Protein AF-A0A2V2FIQ0-F1 (afdb_monomer)

Radius of gyration: 34.06 Å; Cα contacts (8 Å, |Δi|>4): 66; chains: 1; bounding box: 89×77×75 Å

Foldseek 3Di:
DDPQVLLVCLLVVNPVSLVCCCVVCVVVQLVVLCVVPVDNVRSVVVSVVVSVVLSVQSNPDPDPGSVVSVVVVVVVVVVVVVVCVVVVVVVVVVVVVVVDDDDDDDDDDDDDDDDDDDDDDDDDDDDDDDDDDDDDDDDDDDDDDDDDPPDPPDPPVVVVVVVVVVVVVVVVVVVVVVCVVVVVDPDDPPVVVVCVVPPVVVD

pLDDT: mean 70.8, std 21.95, range [28.94, 96.19]

Structure (mmCIF, N/CA/C/O backbone):
data_AF-A0A2V2FIQ0-F1
#
_entry.id   AF-A0A2V2FIQ0-F1
#
loop_
_atom_site.group_PDB
_atom_site.id
_atom_site.type_symbol
_atom_site.label_atom_id
_atom_site.label_alt_id
_atom_site.label_comp_id
_atom_site.label_asym_id
_atom_site.label_entity_id
_atom_site.label_seq_id
_atom_site.pdbx_PDB_ins_code
_atom_site.Cartn_x
_atom_site.Cartn_y
_atom_site.Cartn_z
_atom_site.occupancy
_atom_site.B_iso_or_equiv
_atom_site.auth_seq_id
_atom_site.auth_comp_id
_atom_site.auth_asym_id
_atom_site.auth_atom_id
_atom_site.pdbx_PDB_model_num
ATOM 1 N N . MET A 1 1 ? -5.349 -7.504 -25.370 1.00 60.75 1 MET A N 1
ATOM 2 C CA . MET A 1 1 ? -3.998 -7.083 -24.958 1.00 60.75 1 MET A CA 1
ATOM 3 C C . MET A 1 1 ? -3.470 -8.166 -24.042 1.00 60.75 1 MET A C 1
ATOM 5 O O . MET A 1 1 ? -4.191 -8.550 -23.127 1.00 60.75 1 MET A O 1
ATOM 9 N N . ASP A 1 2 ? -2.300 -8.722 -24.344 1.00 82.62 2 ASP A N 1
ATOM 10 C CA . ASP A 1 2 ? -1.749 -9.850 -23.585 1.00 82.62 2 ASP A CA 1
ATOM 11 C C . ASP A 1 2 ? -1.211 -9.388 -22.223 1.00 82.62 2 ASP A C 1
ATOM 13 O O . ASP A 1 2 ? -0.713 -8.268 -22.094 1.00 82.62 2 ASP A O 1
ATOM 17 N N . SER A 1 3 ? -1.264 -10.244 -21.198 1.00 81.50 3 SER A N 1
ATOM 18 C CA . SER A 1 3 ? -0.835 -9.890 -19.832 1.00 81.50 3 SER A CA 1
ATOM 19 C C . SER A 1 3 ? 0.628 -9.436 -19.749 1.00 81.50 3 SER A C 1
ATOM 21 O O . SER A 1 3 ? 0.955 -8.558 -18.955 1.00 81.50 3 SER A O 1
ATOM 23 N N . LEU A 1 4 ? 1.505 -9.981 -20.600 1.00 81.94 4 LEU A N 1
ATOM 24 C CA . LEU A 1 4 ? 2.904 -9.546 -20.697 1.00 81.94 4 LEU A CA 1
ATOM 25 C C . LEU A 1 4 ? 3.039 -8.162 -21.339 1.00 81.94 4 LEU A C 1
ATOM 27 O O . LEU A 1 4 ? 3.827 -7.346 -20.871 1.00 81.94 4 LEU A O 1
ATOM 31 N N . GLN A 1 5 ? 2.241 -7.859 -22.365 1.00 83.81 5 GLN A N 1
ATOM 32 C CA . GLN A 1 5 ? 2.230 -6.529 -22.986 1.00 83.81 5 GLN A CA 1
ATOM 33 C C . GLN A 1 5 ? 1.737 -5.466 -22.003 1.00 83.81 5 GLN A C 1
ATOM 35 O O . GLN A 1 5 ? 2.263 -4.359 -21.979 1.00 83.81 5 GLN A O 1
ATOM 40 N N . LEU A 1 6 ? 0.772 -5.821 -21.151 1.00 84.81 6 LEU A N 1
ATOM 41 C CA . LEU A 1 6 ? 0.305 -4.966 -20.066 1.00 84.81 6 LEU A CA 1
ATOM 42 C C . LEU A 1 6 ? 1.443 -4.653 -19.081 1.00 84.81 6 LEU A C 1
ATOM 44 O O . LEU A 1 6 ? 1.683 -3.490 -18.782 1.00 84.81 6 LEU A O 1
ATOM 48 N N . LEU A 1 7 ? 2.192 -5.669 -18.634 1.00 85.06 7 LEU A N 1
ATOM 49 C CA . LEU A 1 7 ? 3.339 -5.489 -17.733 1.00 85.06 7 LEU A CA 1
ATOM 50 C C . LEU A 1 7 ? 4.457 -4.642 -18.361 1.00 85.06 7 LEU A C 1
ATOM 52 O O . LEU A 1 7 ? 5.016 -3.774 -17.692 1.00 85.06 7 LEU A O 1
ATOM 56 N N . HIS A 1 8 ? 4.750 -4.841 -19.649 1.00 85.81 8 HIS A N 1
ATOM 57 C CA . HIS A 1 8 ? 5.688 -3.988 -20.382 1.00 85.81 8 HIS A CA 1
ATOM 58 C C . HIS A 1 8 ? 5.191 -2.538 -20.493 1.00 85.81 8 HIS A C 1
ATOM 60 O O . HIS A 1 8 ? 5.981 -1.614 -20.302 1.00 85.81 8 HIS A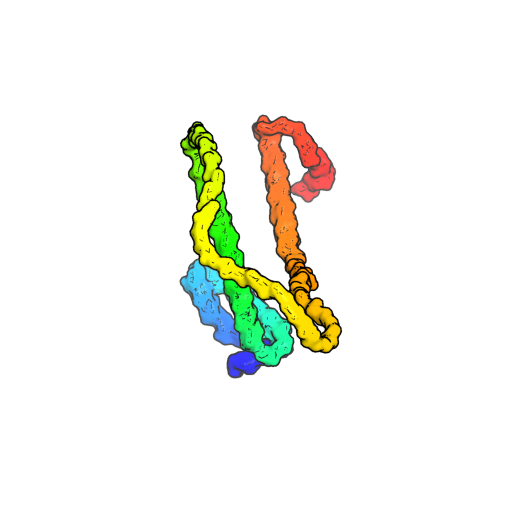 O 1
ATOM 66 N N . GLY A 1 9 ? 3.893 -2.329 -20.729 1.00 85.50 9 GLY A N 1
ATOM 67 C CA . GLY A 1 9 ? 3.276 -1.000 -20.717 1.00 85.50 9 GLY A CA 1
ATOM 68 C C . GLY A 1 9 ? 3.364 -0.321 -19.346 1.00 85.50 9 GLY A C 1
ATOM 69 O O . GLY A 1 9 ? 3.719 0.852 -19.258 1.00 85.50 9 GLY A O 1
ATOM 70 N N . LEU A 1 10 ? 3.160 -1.071 -18.257 1.00 86.62 10 LEU A N 1
ATOM 71 C CA . LEU A 1 10 ? 3.353 -0.564 -16.894 1.00 86.62 10 LEU A CA 1
ATOM 72 C C . LEU A 1 10 ? 4.804 -0.137 -16.634 1.00 86.62 10 LEU A C 1
ATOM 74 O O . LEU A 1 10 ? 5.034 0.900 -16.012 1.00 86.62 10 LEU A O 1
ATOM 78 N N . LYS A 1 11 ? 5.785 -0.900 -17.131 1.00 87.69 11 LYS A N 1
ATOM 79 C CA . LYS A 1 11 ? 7.207 -0.538 -17.025 1.00 87.69 11 LYS A CA 1
ATOM 80 C C . LYS A 1 11 ? 7.519 0.756 -17.782 1.00 87.69 11 LYS A C 1
ATOM 82 O O . LYS A 1 11 ? 8.266 1.594 -17.284 1.00 87.69 11 LYS A O 1
ATOM 87 N N . ALA A 1 12 ? 6.904 0.948 -18.948 1.00 88.00 12 ALA A N 1
ATOM 88 C CA . ALA A 1 12 ? 7.023 2.166 -19.747 1.00 88.00 12 ALA A CA 1
ATOM 89 C C . ALA A 1 12 ? 6.260 3.376 -19.167 1.00 88.00 12 ALA A C 1
ATOM 91 O O . ALA A 1 12 ? 6.316 4.454 -19.753 1.00 88.00 12 ALA A O 1
ATOM 92 N N . ARG A 1 13 ? 5.579 3.217 -18.018 1.00 86.69 13 ARG A N 1
ATOM 93 C CA . ARG A 1 13 ? 4.708 4.232 -17.397 1.00 86.69 13 ARG A CA 1
ATOM 94 C C . ARG A 1 13 ? 3.586 4.699 -18.325 1.00 86.69 13 ARG A C 1
ATOM 96 O O . ARG A 1 13 ? 3.225 5.872 -18.331 1.00 86.69 13 ARG A O 1
ATOM 103 N N . ASP A 1 14 ? 3.047 3.770 -19.106 1.00 90.00 14 ASP A N 1
ATOM 104 C CA . ASP A 1 14 ? 1.890 4.023 -19.952 1.00 90.00 14 ASP A CA 1
ATOM 105 C C . ASP A 1 14 ? 0.605 4.032 -19.108 1.00 90.00 14 ASP A C 1
ATOM 107 O O . ASP A 1 14 ? 0.186 3.011 -18.547 1.00 90.00 14 ASP A O 1
ATOM 111 N N . ASP A 1 15 ? -0.032 5.202 -19.037 1.00 88.31 15 ASP A N 1
ATOM 112 C CA . ASP A 1 15 ? -1.301 5.406 -18.340 1.00 88.31 15 ASP A CA 1
ATOM 113 C C . ASP A 1 15 ? -2.421 4.526 -18.914 1.00 88.31 15 ASP A C 1
ATOM 115 O O . ASP A 1 15 ? -3.329 4.113 -18.185 1.00 88.31 15 ASP A O 1
ATOM 119 N N . GLU A 1 16 ? -2.367 4.196 -20.208 1.00 90.00 16 GLU A N 1
ATOM 120 C CA . GLU A 1 16 ? -3.370 3.350 -20.847 1.00 90.00 16 GLU A CA 1
ATOM 121 C C . GLU A 1 16 ? -3.230 1.891 -20.418 1.00 90.00 16 GLU A C 1
ATOM 123 O O . GLU A 1 16 ? -4.221 1.248 -20.064 1.00 90.00 16 GLU A O 1
ATOM 128 N N . ALA A 1 17 ? -1.998 1.389 -20.334 1.00 89.50 17 ALA A N 1
ATOM 129 C CA . ALA A 1 17 ? -1.721 0.058 -19.805 1.00 89.50 17 ALA A CA 1
ATOM 130 C C . ALA A 1 17 ? -2.173 -0.069 -18.340 1.00 89.50 17 ALA A C 1
ATOM 132 O O . ALA A 1 17 ? -2.777 -1.077 -17.957 1.00 89.50 17 ALA A O 1
ATOM 133 N N . PHE A 1 18 ? -1.960 0.974 -17.530 1.00 88.94 18 PHE A N 1
ATOM 134 C CA . PHE A 1 18 ? -2.460 1.014 -16.157 1.00 88.94 18 PHE A CA 1
ATOM 135 C C . PHE A 1 18 ? -3.995 1.030 -16.100 1.00 88.94 18 PHE A C 1
ATOM 137 O O . PHE A 1 18 ? -4.591 0.235 -15.369 1.00 88.94 18 PHE A O 1
ATOM 144 N N . ARG A 1 19 ? -4.667 1.873 -16.897 1.00 91.19 19 ARG A N 1
ATOM 145 C CA . ARG A 1 19 ? -6.141 1.901 -16.964 1.00 91.19 19 ARG A CA 1
ATOM 146 C C . ARG A 1 19 ? -6.715 0.552 -17.378 1.00 91.19 19 ARG A C 1
ATOM 148 O O . ARG A 1 19 ? -7.628 0.051 -16.720 1.00 91.19 19 ARG A O 1
ATOM 155 N N . MET A 1 20 ? -6.141 -0.071 -18.401 1.00 90.69 20 MET A N 1
ATOM 156 C CA . MET A 1 20 ? -6.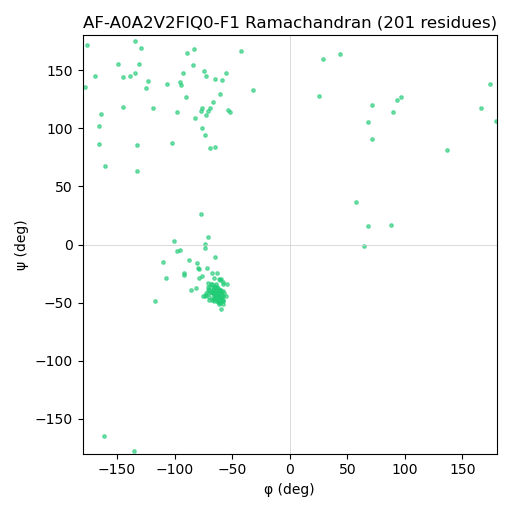546 -1.396 -18.862 1.00 90.69 20 MET A CA 1
ATOM 157 C C . MET A 1 20 ? -6.341 -2.466 -17.787 1.00 90.69 20 MET A C 1
ATOM 159 O O . MET A 1 20 ? -7.203 -3.331 -17.621 1.00 90.69 20 MET A O 1
ATOM 163 N N . MET A 1 21 ? -5.268 -2.385 -16.994 1.00 89.50 21 MET A N 1
ATOM 164 C CA . MET A 1 21 ? -5.058 -3.270 -15.846 1.00 89.50 21 MET A CA 1
ATOM 165 C C . MET A 1 21 ? -6.171 -3.124 -14.807 1.00 89.50 21 MET A C 1
ATOM 167 O O . MET A 1 21 ? -6.749 -4.122 -14.372 1.00 89.50 21 MET A O 1
ATOM 171 N N . VAL A 1 22 ? -6.492 -1.888 -14.419 1.00 91.00 22 VAL A N 1
ATOM 172 C CA . VAL A 1 22 ? -7.523 -1.609 -13.411 1.00 91.00 22 VAL A CA 1
ATOM 173 C C . VAL A 1 22 ? -8.903 -2.048 -13.897 1.00 91.00 22 VAL A C 1
ATOM 175 O O . VAL A 1 22 ? -9.658 -2.639 -13.128 1.00 91.00 22 VAL A O 1
ATOM 178 N N . LEU A 1 23 ? -9.231 -1.826 -15.170 1.00 91.56 23 LEU A N 1
ATOM 179 C CA . LEU A 1 23 ? -10.506 -2.261 -15.745 1.00 91.56 23 LEU A CA 1
ATOM 180 C C . LEU A 1 23 ? -10.613 -3.789 -15.833 1.00 91.56 23 LEU A C 1
ATOM 182 O O . LEU A 1 23 ? -11.668 -4.345 -15.530 1.00 91.56 23 LEU A O 1
ATOM 186 N N . THR A 1 24 ? -9.522 -4.466 -16.197 1.00 91.06 24 THR A N 1
ATOM 187 C CA . THR A 1 24 ? -9.503 -5.925 -16.385 1.00 91.06 24 THR A CA 1
ATOM 188 C C . THR A 1 24 ? -9.512 -6.674 -15.051 1.00 91.06 24 THR A C 1
ATOM 190 O O . THR A 1 24 ? -10.262 -7.632 -14.879 1.00 91.06 24 THR A O 1
ATOM 193 N N . TYR A 1 25 ? -8.700 -6.235 -14.085 1.00 89.81 25 TYR A N 1
ATOM 194 C CA . TYR A 1 25 ? -8.465 -6.972 -12.839 1.00 89.81 25 TYR A CA 1
ATOM 195 C C . TYR A 1 25 ? -9.076 -6.314 -11.597 1.00 89.81 25 TYR A C 1
ATOM 197 O O . TYR A 1 25 ? -9.219 -6.972 -10.568 1.00 89.81 25 TYR A O 1
ATOM 205 N N . GLY A 1 26 ? -9.485 -5.046 -11.663 1.00 91.12 26 GLY A N 1
ATOM 206 C CA . GLY A 1 26 ? -9.963 -4.301 -10.495 1.00 91.12 26 GLY A CA 1
ATOM 207 C C . GLY A 1 26 ? -11.210 -4.908 -9.856 1.00 91.12 26 GLY A C 1
ATOM 208 O O . GLY A 1 26 ? -11.209 -5.177 -8.656 1.00 91.12 26 GLY A O 1
ATOM 209 N N . ARG A 1 27 ? -12.257 -5.184 -10.648 1.00 93.94 27 ARG A N 1
ATOM 210 C CA . ARG A 1 27 ? -13.506 -5.796 -10.153 1.00 93.94 27 ARG A CA 1
ATOM 211 C C . ARG A 1 27 ? -13.295 -7.180 -9.515 1.00 93.94 27 ARG A C 1
ATOM 213 O O . ARG A 1 27 ? -13.680 -7.331 -8.356 1.00 93.94 27 ARG A O 1
ATOM 220 N N . PRO A 1 28 ? -12.686 -8.176 -10.188 1.00 94.56 28 PRO A N 1
ATOM 221 C CA . PRO A 1 28 ? -12.546 -9.509 -9.600 1.00 94.56 28 PRO A CA 1
ATOM 222 C C . PRO A 1 28 ? -11.659 -9.511 -8.345 1.00 94.56 28 PRO A C 1
ATOM 224 O O . PRO A 1 28 ? -11.926 -10.249 -7.395 1.00 94.56 28 PRO A O 1
ATOM 227 N N . VAL A 1 29 ? -10.625 -8.663 -8.295 1.00 94.12 29 VAL A N 1
ATOM 228 C CA . VAL A 1 29 ? -9.782 -8.527 -7.098 1.00 94.12 29 VAL A CA 1
ATOM 229 C C . VAL A 1 29 ? -10.554 -7.851 -5.962 1.00 94.12 29 VAL A C 1
ATOM 231 O O . VAL A 1 29 ? -10.485 -8.322 -4.826 1.00 94.12 29 VAL A O 1
ATOM 234 N N . TYR A 1 30 ? -11.334 -6.805 -6.256 1.00 95.06 30 TYR A N 1
ATOM 235 C CA . TYR A 1 30 ? -12.194 -6.144 -5.271 1.00 95.06 30 TYR A CA 1
ATOM 236 C C . TYR A 1 30 ? -13.189 -7.114 -4.632 1.00 95.06 30 TYR A C 1
ATOM 238 O O . TYR A 1 30 ? -13.269 -7.195 -3.409 1.00 95.06 30 TYR A O 1
ATOM 246 N N . GLU A 1 31 ? -13.926 -7.870 -5.448 1.00 96.19 31 GLU A N 1
ATOM 247 C CA . GLU A 1 31 ? -14.942 -8.815 -4.975 1.00 96.19 31 GLU A CA 1
ATOM 248 C C . GLU A 1 31 ? -14.327 -9.891 -4.076 1.00 96.19 31 GLU A C 1
ATOM 250 O O . GLU A 1 31 ? -14.880 -10.217 -3.026 1.00 96.19 31 GLU A O 1
ATOM 255 N N . ARG A 1 32 ? -13.129 -10.379 -4.418 1.00 95.44 32 ARG A N 1
ATOM 256 C CA . ARG A 1 32 ? -12.397 -11.345 -3.592 1.00 95.44 32 ARG A CA 1
ATOM 257 C C . ARG A 1 32 ? -11.937 -10.757 -2.257 1.00 95.44 32 ARG A C 1
ATOM 259 O O . ARG A 1 32 ? -12.000 -11.443 -1.237 1.00 95.44 32 ARG A O 1
ATOM 266 N N . LEU A 1 33 ? -11.466 -9.510 -2.251 1.00 94.56 33 LEU A N 1
ATOM 267 C CA . LEU A 1 33 ? -11.082 -8.814 -1.021 1.00 94.56 33 LEU A CA 1
ATOM 268 C C . LEU A 1 33 ? -12.303 -8.546 -0.138 1.00 94.56 33 LEU A C 1
ATOM 270 O O . LEU A 1 33 ? -12.238 -8.788 1.064 1.00 94.56 33 LEU A O 1
ATOM 274 N N . LEU A 1 34 ? -13.421 -8.130 -0.735 1.00 95.69 34 LEU A N 1
ATOM 275 C CA . LEU A 1 34 ? -14.679 -7.882 -0.038 1.00 95.69 34 LEU A CA 1
ATOM 276 C C . LEU A 1 34 ? -15.258 -9.162 0.570 1.00 95.69 34 LEU A C 1
ATOM 278 O O . LEU A 1 34 ? -15.673 -9.148 1.725 1.00 95.69 34 LEU A O 1
ATOM 282 N N . ALA A 1 35 ? -15.238 -10.273 -0.169 1.00 95.44 35 ALA A N 1
ATOM 283 C CA . ALA A 1 35 ? -15.688 -11.570 0.333 1.00 95.44 35 ALA A CA 1
ATOM 284 C C . ALA A 1 35 ? -14.869 -12.043 1.545 1.00 95.44 35 ALA A C 1
ATOM 286 O O . ALA A 1 35 ? -15.391 -12.739 2.411 1.00 95.44 35 ALA A O 1
ATOM 287 N N . ARG A 1 36 ? -13.590 -11.656 1.621 1.00 94.31 36 ARG A N 1
ATOM 288 C CA . ARG A 1 36 ? -12.699 -12.021 2.727 1.00 94.31 36 ARG A CA 1
ATOM 289 C C . ARG A 1 36 ? -12.803 -11.079 3.924 1.00 94.31 36 ARG A C 1
ATOM 291 O O . ARG A 1 36 ? -12.694 -11.543 5.053 1.00 94.31 36 ARG A O 1
ATOM 298 N N . SER A 1 37 ? -12.944 -9.775 3.693 1.00 91.94 37 SER A N 1
ATOM 299 C CA . SER A 1 37 ? -12.942 -8.774 4.765 1.00 91.94 37 SER A CA 1
ATOM 300 C C . SER A 1 37 ? -14.331 -8.449 5.312 1.00 91.94 37 SER A C 1
ATOM 302 O O . SER A 1 37 ? -14.431 -7.955 6.430 1.00 91.94 37 SER A O 1
ATOM 304 N N . GLY A 1 38 ? -15.392 -8.629 4.515 1.00 92.56 38 GLY A N 1
ATOM 305 C CA . GLY A 1 38 ? -16.748 -8.159 4.822 1.00 92.56 38 GLY A CA 1
ATOM 306 C C . GLY A 1 38 ? -16.894 -6.630 4.889 1.00 92.56 38 GLY A C 1
ATOM 307 O O . GLY A 1 38 ? -17.994 -6.126 5.101 1.00 92.56 38 GLY A O 1
ATOM 308 N N . ASN A 1 39 ? -15.809 -5.874 4.693 1.00 94.31 39 ASN A N 1
ATOM 309 C CA . ASN A 1 39 ? -15.759 -4.425 4.851 1.00 94.31 39 ASN A CA 1
ATOM 310 C C . ASN A 1 39 ? -15.389 -3.758 3.519 1.00 94.31 39 ASN A C 1
ATOM 312 O O . ASN A 1 39 ? -14.291 -3.954 2.988 1.00 94.31 39 ASN A O 1
ATOM 316 N N . LYS A 1 40 ? -16.317 -2.943 3.002 1.00 94.88 40 LYS A N 1
ATOM 317 C CA . LYS A 1 40 ? -16.199 -2.249 1.712 1.00 94.88 40 LYS A CA 1
ATOM 318 C C . LYS A 1 40 ? -15.043 -1.254 1.671 1.00 94.88 40 LYS A C 1
ATOM 320 O O . LYS A 1 40 ? -14.345 -1.210 0.658 1.00 94.88 40 LYS A O 1
ATOM 325 N N . GLU A 1 41 ? -14.829 -0.506 2.751 1.00 93.25 41 GLU A N 1
ATOM 326 C CA . GLU A 1 41 ? -13.760 0.495 2.835 1.00 93.25 41 GLU A CA 1
ATOM 327 C C . GLU A 1 41 ? -12.393 -0.184 2.887 1.00 93.25 41 GLU A C 1
ATOM 329 O O . GLU A 1 41 ? -11.501 0.146 2.107 1.00 93.25 41 GLU A O 1
ATOM 334 N N . LEU A 1 42 ? -12.260 -1.226 3.713 1.00 93.38 42 LEU A N 1
ATOM 335 C CA . LEU A 1 42 ? -11.018 -1.994 3.801 1.00 93.38 42 LEU A CA 1
ATOM 336 C C . LEU A 1 42 ? -10.687 -2.683 2.473 1.00 93.38 42 LEU A C 1
ATOM 338 O O . LEU A 1 42 ? -9.535 -2.676 2.052 1.00 93.38 42 LEU A O 1
ATOM 342 N N . ALA A 1 43 ? -11.682 -3.248 1.782 1.00 93.81 43 ALA A N 1
ATOM 343 C CA . ALA A 1 43 ? -11.476 -3.873 0.475 1.00 93.81 43 ALA A CA 1
ATOM 344 C C . ALA A 1 43 ? -11.033 -2.858 -0.594 1.00 93.81 43 ALA A C 1
ATOM 346 O O . ALA A 1 43 ? -10.169 -3.167 -1.416 1.00 93.81 43 ALA A O 1
ATOM 347 N N . LYS A 1 44 ? -11.594 -1.642 -0.571 1.00 93.38 44 LYS A N 1
ATOM 348 C CA . LYS A 1 44 ? -11.236 -0.562 -1.500 1.00 93.38 44 LYS A CA 1
ATOM 349 C C . LYS A 1 44 ? -9.813 -0.061 -1.256 1.00 93.38 44 LYS A C 1
ATOM 351 O O . LYS A 1 44 ? -9.037 0.034 -2.206 1.00 93.38 44 LYS A O 1
ATOM 356 N N . GLU A 1 45 ? -9.456 0.205 -0.003 1.00 94.12 45 GLU A N 1
ATOM 357 C CA . GLU A 1 45 ? -8.099 0.628 0.361 1.00 94.12 45 GLU A CA 1
ATOM 358 C C . GLU A 1 45 ? -7.066 -0.477 0.115 1.00 94.12 45 GLU A C 1
ATOM 360 O O . GLU A 1 45 ? -5.988 -0.204 -0.416 1.00 94.12 45 GLU A O 1
ATOM 365 N N . ALA A 1 46 ? -7.407 -1.741 0.389 1.00 93.12 46 ALA A N 1
ATOM 366 C CA . ALA A 1 46 ? -6.550 -2.882 0.078 1.00 93.12 46 ALA A CA 1
ATOM 367 C C . ALA A 1 46 ? -6.305 -3.017 -1.433 1.00 93.12 46 ALA A C 1
ATOM 369 O O . ALA A 1 46 ? -5.164 -3.219 -1.850 1.00 93.12 46 ALA A O 1
ATOM 370 N N . LEU A 1 47 ? -7.344 -2.861 -2.262 1.00 94.75 47 LEU A N 1
ATOM 371 C CA . LEU A 1 47 ? -7.203 -2.884 -3.718 1.00 94.75 47 LEU A CA 1
ATOM 372 C C . LEU A 1 47 ? -6.312 -1.741 -4.211 1.00 94.75 47 LEU A C 1
ATOM 374 O O . LEU A 1 47 ? -5.381 -1.975 -4.978 1.00 94.75 47 LEU A O 1
ATOM 378 N N . LYS A 1 48 ? -6.585 -0.510 -3.766 1.00 93.75 48 LYS A N 1
ATOM 379 C CA . LYS A 1 48 ? -5.807 0.677 -4.142 1.00 93.75 48 LYS A CA 1
ATOM 380 C C . LYS A 1 48 ? -4.337 0.500 -3.772 1.00 93.75 48 LYS A C 1
ATOM 382 O O . LYS A 1 48 ? -3.465 0.699 -4.611 1.00 93.75 48 LYS A O 1
ATOM 387 N N . THR A 1 49 ? -4.075 0.070 -2.542 1.00 94.12 49 THR A N 1
ATOM 388 C CA . THR A 1 49 ? -2.721 -0.202 -2.051 1.00 94.12 49 THR A CA 1
ATOM 389 C C . THR A 1 49 ? -2.030 -1.280 -2.885 1.00 94.12 49 THR A C 1
ATOM 391 O O . THR A 1 49 ? -0.879 -1.104 -3.273 1.00 94.12 49 THR A O 1
ATOM 394 N N . ALA A 1 50 ? -2.729 -2.369 -3.223 1.00 92.50 50 ALA A N 1
ATOM 395 C CA . ALA A 1 50 ? -2.172 -3.446 -4.037 1.00 92.50 50 ALA A CA 1
ATOM 396 C C . ALA A 1 50 ? -1.822 -2.997 -5.466 1.00 92.50 50 ALA A C 1
ATOM 398 O O . ALA A 1 50 ? -0.755 -3.347 -5.965 1.00 92.50 50 ALA A O 1
ATOM 399 N N . LEU A 1 51 ? -2.688 -2.208 -6.111 1.00 92.06 51 LEU A N 1
ATOM 400 C CA . LEU A 1 51 ? -2.449 -1.679 -7.458 1.00 92.06 51 LEU A CA 1
ATOM 401 C C . LEU A 1 51 ? -1.280 -0.687 -7.482 1.00 92.06 51 LEU A C 1
ATOM 403 O O . LEU A 1 51 ? -0.452 -0.745 -8.388 1.00 92.06 51 LEU A O 1
ATOM 407 N N . ILE A 1 52 ? -1.196 0.197 -6.481 1.00 91.06 52 ILE A N 1
ATOM 408 C CA . ILE A 1 52 ? -0.098 1.163 -6.358 1.00 91.06 52 ILE A CA 1
ATOM 409 C C . ILE A 1 52 ? 1.227 0.445 -6.105 1.00 91.06 52 ILE A C 1
ATOM 411 O O . ILE A 1 52 ? 2.209 0.772 -6.763 1.00 91.06 52 ILE A O 1
ATOM 415 N N . ASP A 1 53 ? 1.268 -0.527 -5.189 1.00 91.00 53 ASP A N 1
ATOM 416 C CA . ASP A 1 53 ? 2.499 -1.275 -4.906 1.00 91.00 53 ASP A CA 1
ATOM 417 C C . ASP A 1 53 ? 2.956 -2.101 -6.117 1.00 91.00 53 ASP A C 1
ATOM 419 O O . ASP A 1 53 ? 4.144 -2.141 -6.426 1.00 91.00 53 ASP A O 1
ATOM 423 N N . MET A 1 54 ? 2.022 -2.693 -6.867 1.00 89.88 54 MET A N 1
ATOM 424 C CA . MET A 1 54 ? 2.344 -3.392 -8.112 1.00 89.88 54 MET A CA 1
ATOM 425 C C . MET A 1 54 ? 2.928 -2.437 -9.159 1.00 89.88 54 MET A C 1
ATOM 427 O O . MET A 1 54 ? 3.982 -2.717 -9.728 1.00 89.88 54 MET A O 1
ATOM 431 N N . TYR A 1 55 ? 2.278 -1.292 -9.384 1.00 89.62 55 TYR A N 1
ATOM 432 C CA . TYR A 1 55 ? 2.749 -0.292 -10.339 1.00 89.62 55 TYR A CA 1
ATOM 433 C C . TYR A 1 55 ? 4.115 0.277 -9.947 1.00 89.62 55 TYR A C 1
ATOM 435 O O . TYR A 1 55 ? 5.006 0.366 -10.790 1.00 89.62 55 TYR A O 1
ATOM 443 N N . SER A 1 56 ? 4.317 0.631 -8.676 1.00 89.00 56 SER A N 1
ATOM 444 C CA . SER A 1 56 ? 5.595 1.167 -8.200 1.00 89.00 56 SER A CA 1
ATOM 445 C C . SER A 1 56 ? 6.720 0.138 -8.305 1.00 89.00 56 SER A C 1
ATOM 447 O O . SER A 1 56 ? 7.825 0.496 -8.697 1.00 89.00 56 SER A O 1
ATOM 449 N N . THR A 1 57 ? 6.435 -1.141 -8.047 1.00 90.94 57 THR A N 1
ATOM 450 C CA . THR A 1 57 ? 7.412 -2.229 -8.187 1.00 90.94 57 THR A CA 1
ATOM 451 C C . THR A 1 57 ? 7.828 -2.423 -9.642 1.00 90.94 57 THR A C 1
ATOM 453 O O . THR A 1 57 ? 9.016 -2.461 -9.941 1.00 90.94 57 THR A O 1
ATOM 456 N N . VAL A 1 58 ? 6.865 -2.495 -10.565 1.00 89.62 58 VAL A N 1
ATOM 457 C CA . VAL A 1 58 ? 7.151 -2.702 -11.996 1.00 89.62 58 VAL A CA 1
ATOM 458 C C . VAL A 1 58 ? 7.825 -1.477 -12.624 1.00 89.62 58 VAL A C 1
ATOM 460 O O . VAL A 1 58 ? 8.711 -1.624 -13.460 1.00 89.62 58 VAL A O 1
ATOM 463 N N . SER A 1 59 ? 7.442 -0.266 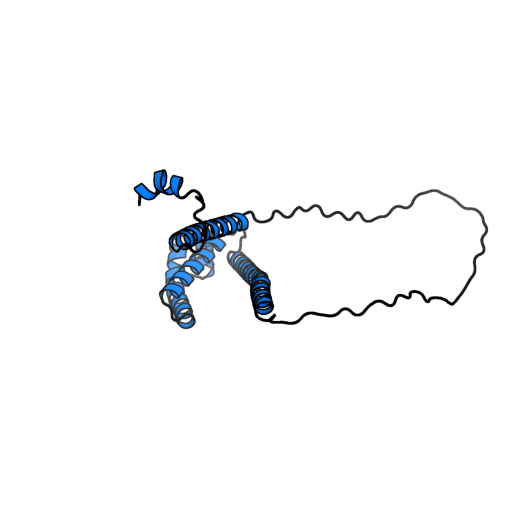-12.213 1.00 85.75 59 SER A N 1
ATOM 464 C CA . SER A 1 59 ? 7.998 0.986 -12.753 1.00 85.75 59 SER A CA 1
ATOM 465 C C . SER A 1 59 ? 9.355 1.385 -12.163 1.00 85.75 59 SER A C 1
ATOM 467 O O . SER A 1 59 ? 10.021 2.253 -12.731 1.00 85.75 59 SER A O 1
ATOM 469 N N . ALA A 1 60 ? 9.759 0.792 -11.035 1.00 84.62 60 ALA A N 1
ATOM 470 C CA . ALA A 1 60 ? 11.082 0.959 -10.429 1.00 84.62 60 ALA A CA 1
ATOM 471 C C . ALA A 1 60 ? 12.050 -0.188 -10.771 1.00 84.62 60 ALA A C 1
ATOM 473 O O . ALA A 1 60 ? 13.215 -0.135 -10.389 1.00 84.62 60 ALA A O 1
ATOM 474 N N . ALA A 1 61 ? 11.576 -1.232 -11.454 1.00 82.31 61 ALA A N 1
ATOM 475 C CA . ALA A 1 61 ? 12.389 -2.384 -11.806 1.00 82.31 61 ALA A CA 1
ATOM 476 C C . ALA A 1 61 ? 13.388 -2.047 -12.925 1.00 82.31 61 ALA A C 1
ATOM 478 O O . ALA A 1 61 ? 13.012 -1.880 -14.090 1.00 82.31 61 ALA A O 1
ATOM 479 N N . ASP A 1 62 ? 14.674 -2.029 -12.574 1.00 70.38 62 ASP A N 1
ATOM 480 C CA . ASP A 1 62 ? 15.778 -1.958 -13.540 1.00 70.38 62 ASP A CA 1
ATOM 481 C C . ASP A 1 62 ? 15.956 -3.287 -14.309 1.00 70.38 62 ASP A C 1
ATOM 483 O O . ASP A 1 62 ? 16.517 -3.307 -15.408 1.00 70.38 62 ASP A O 1
ATOM 487 N N . SER A 1 63 ? 15.442 -4.406 -13.772 1.00 62.94 63 SER A N 1
ATOM 488 C CA . SER A 1 63 ? 15.487 -5.733 -14.404 1.00 62.94 63 SER A CA 1
ATOM 489 C C . SER A 1 63 ? 14.663 -5.772 -15.694 1.00 62.94 63 SER A C 1
ATOM 491 O O . SER A 1 63 ? 13.598 -5.160 -15.799 1.00 62.94 63 SER A O 1
ATOM 493 N N . SER A 1 64 ? 15.140 -6.497 -16.715 1.00 67.31 64 SER A N 1
ATOM 494 C CA . SER A 1 64 ? 14.413 -6.624 -17.992 1.00 67.31 64 SER A CA 1
ATOM 495 C C . SER A 1 64 ? 13.044 -7.287 -17.828 1.00 67.31 64 SER A C 1
ATOM 497 O O . SER A 1 64 ? 12.133 -6.937 -18.577 1.00 67.31 64 SER A O 1
ATOM 499 N N . ASP A 1 65 ? 12.887 -8.170 -16.836 1.00 83.88 65 ASP A N 1
ATOM 500 C CA . ASP A 1 65 ? 11.640 -8.884 -16.582 1.00 83.88 65 ASP A CA 1
ATOM 501 C C . ASP A 1 65 ? 10.801 -8.224 -15.460 1.00 83.88 65 ASP A C 1
ATOM 503 O O . ASP A 1 65 ? 11.219 -8.212 -14.294 1.00 8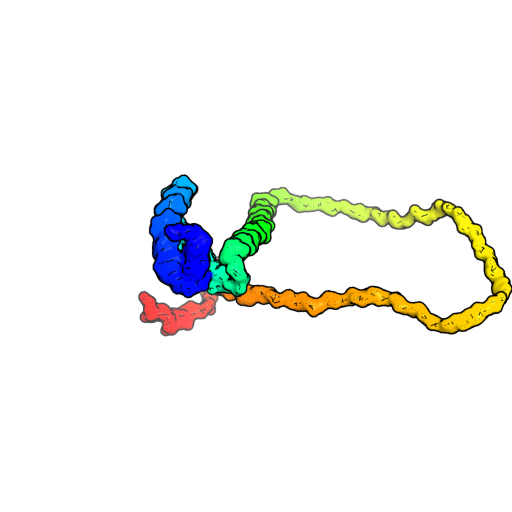3.88 65 ASP A O 1
ATOM 507 N N . PRO A 1 66 ? 9.609 -7.678 -15.776 1.00 83.19 66 PRO A N 1
ATOM 508 C CA . PRO A 1 66 ? 8.696 -7.110 -14.783 1.00 83.19 66 PRO A CA 1
ATOM 509 C C . PRO A 1 66 ? 8.094 -8.158 -13.833 1.00 83.19 66 PRO A C 1
ATOM 511 O O . PRO A 1 66 ? 7.694 -7.811 -12.720 1.00 83.19 66 PRO A O 1
ATOM 514 N N . LEU A 1 67 ? 8.016 -9.430 -14.238 1.00 85.56 67 LEU A N 1
ATOM 515 C CA . LEU A 1 67 ? 7.495 -10.497 -13.383 1.00 85.56 67 LEU A CA 1
ATOM 516 C C . LEU A 1 67 ? 8.481 -10.844 -12.264 1.00 85.56 67 LEU A C 1
ATOM 518 O O . LEU A 1 67 ? 8.077 -10.990 -11.110 1.00 85.56 67 LEU A O 1
ATOM 522 N N . GLU A 1 68 ? 9.767 -10.932 -12.594 1.00 88.44 68 GLU A N 1
ATOM 523 C CA . GLU A 1 68 ? 10.843 -11.176 -11.632 1.00 88.44 68 GLU A CA 1
ATOM 524 C C . GLU A 1 68 ? 10.834 -10.133 -10.500 1.00 88.44 68 GLU A C 1
ATOM 526 O O . GLU A 1 68 ? 10.866 -10.491 -9.321 1.00 88.44 68 GLU A O 1
ATOM 531 N N . ALA A 1 69 ? 10.668 -8.849 -10.835 1.00 88.31 69 ALA A N 1
ATOM 532 C CA . ALA A 1 69 ? 10.574 -7.774 -9.847 1.00 88.31 69 ALA A CA 1
ATOM 533 C C . ALA A 1 69 ? 9.387 -7.950 -8.882 1.00 88.31 69 ALA A C 1
ATOM 535 O O . ALA A 1 69 ? 9.522 -7.752 -7.672 1.00 88.31 69 ALA A O 1
ATOM 536 N N . LEU A 1 70 ? 8.225 -8.373 -9.394 1.00 89.88 70 LEU A N 1
ATOM 537 C CA . LEU A 1 70 ? 7.050 -8.659 -8.568 1.00 89.88 70 LEU A CA 1
ATOM 538 C C . LEU A 1 70 ? 7.272 -9.860 -7.641 1.00 89.88 70 LEU A C 1
ATOM 540 O O . LEU A 1 70 ? 6.814 -9.843 -6.494 1.00 89.88 70 LEU A O 1
ATOM 544 N N . LEU A 1 71 ? 7.976 -10.892 -8.113 1.00 90.00 71 LEU A N 1
ATOM 545 C CA . LEU A 1 71 ? 8.304 -12.069 -7.310 1.00 90.00 71 LEU A CA 1
ATOM 546 C C . LEU A 1 71 ? 9.259 -11.721 -6.169 1.00 90.00 71 LEU A C 1
ATOM 548 O O . LEU A 1 71 ? 8.970 -12.079 -5.025 1.00 90.00 71 LEU A O 1
ATOM 552 N N . TYR A 1 72 ? 10.332 -10.975 -6.446 1.00 90.62 72 TYR A N 1
ATOM 553 C CA . TYR A 1 72 ? 11.247 -10.500 -5.407 1.00 90.62 72 TYR A CA 1
ATOM 554 C C . TYR A 1 72 ? 10.519 -9.655 -4.369 1.00 90.62 72 TYR A C 1
ATOM 556 O O . TYR A 1 72 ? 10.591 -9.949 -3.177 1.00 90.62 72 TYR A O 1
ATOM 564 N N . ARG A 1 73 ? 9.708 -8.690 -4.813 1.00 90.81 73 ARG A N 1
ATOM 565 C CA . ARG A 1 73 ? 8.917 -7.851 -3.910 1.00 90.81 73 ARG A CA 1
ATOM 566 C C . ARG A 1 73 ? 7.978 -8.669 -3.025 1.00 90.81 73 ARG A C 1
ATOM 568 O O . ARG A 1 73 ? 7.806 -8.374 -1.840 1.00 90.81 73 ARG A O 1
ATOM 575 N N . ARG A 1 74 ? 7.345 -9.707 -3.581 1.00 91.56 74 ARG A N 1
ATOM 576 C CA . ARG A 1 74 ? 6.471 -10.595 -2.807 1.00 91.56 74 ARG A CA 1
ATOM 577 C C . ARG A 1 74 ? 7.264 -11.425 -1.799 1.00 91.56 74 ARG A C 1
ATOM 579 O O . ARG A 1 74 ? 6.786 -11.581 -0.677 1.00 91.56 74 ARG A O 1
ATOM 586 N N . ALA A 1 75 ? 8.433 -11.937 -2.181 1.00 90.94 75 ALA A N 1
ATOM 587 C CA . ALA A 1 75 ? 9.314 -12.692 -1.296 1.00 90.94 75 ALA A CA 1
ATOM 588 C C . ALA A 1 75 ? 9.807 -11.831 -0.123 1.00 90.94 75 ALA A C 1
ATOM 590 O O . ALA A 1 75 ? 9.710 -12.266 1.023 1.00 90.94 75 ALA A O 1
ATOM 591 N N . GLU A 1 76 ? 10.220 -10.590 -0.390 1.00 89.88 76 GLU A N 1
ATOM 592 C CA . GLU A 1 76 ? 10.609 -9.615 0.635 1.00 89.88 76 GLU A CA 1
ATOM 593 C C . GLU A 1 76 ? 9.471 -9.345 1.625 1.00 89.88 76 GLU A C 1
ATOM 595 O O . GLU A 1 76 ? 9.680 -9.448 2.830 1.00 89.88 76 GLU A O 1
ATOM 600 N N . ARG A 1 77 ? 8.238 -9.098 1.151 1.00 89.56 77 ARG A N 1
ATOM 601 C CA . ARG A 1 77 ? 7.089 -8.899 2.057 1.00 89.56 77 ARG A CA 1
ATOM 602 C C . ARG A 1 77 ? 6.796 -10.120 2.923 1.00 89.56 77 ARG A C 1
ATOM 604 O O . ARG A 1 77 ? 6.492 -9.977 4.101 1.00 89.56 77 ARG A O 1
ATOM 611 N N . VAL A 1 78 ? 6.887 -11.325 2.358 1.00 87.94 78 VAL A N 1
ATOM 612 C CA . VAL A 1 78 ? 6.719 -12.559 3.141 1.00 87.94 78 VAL A CA 1
ATOM 613 C C . VAL A 1 78 ? 7.830 -12.679 4.185 1.00 87.94 78 VAL A C 1
ATOM 615 O O . VAL A 1 78 ? 7.553 -13.051 5.321 1.00 87.94 78 VAL A O 1
ATOM 618 N N . GLN A 1 79 ? 9.071 -12.330 3.844 1.00 85.94 79 GLN A N 1
ATOM 619 C CA . GLN A 1 79 ? 10.183 -12.324 4.791 1.00 85.94 79 GLN A CA 1
ATOM 620 C C . GLN A 1 79 ? 9.982 -11.290 5.909 1.00 85.94 79 GLN A C 1
ATOM 622 O O . GLN A 1 79 ? 10.193 -11.620 7.073 1.00 85.94 79 GLN A O 1
ATOM 627 N N . GLU A 1 80 ? 9.527 -10.077 5.591 1.00 86.94 80 GLU A N 1
ATOM 628 C CA . GLU A 1 80 ? 9.173 -9.041 6.572 1.00 86.94 80 GLU A CA 1
ATOM 629 C C . GLU A 1 80 ? 8.058 -9.516 7.516 1.00 86.94 80 GLU A C 1
ATOM 631 O O . GLU A 1 80 ? 8.184 -9.391 8.734 1.00 86.94 80 GLU A O 1
ATOM 636 N N . GLU A 1 81 ? 7.003 -10.145 6.983 1.00 84.69 81 GLU A N 1
ATOM 637 C CA . GLU A 1 81 ? 5.941 -10.763 7.788 1.00 84.69 81 GLU A CA 1
ATOM 638 C C . GLU A 1 81 ? 6.503 -11.854 8.720 1.00 84.69 81 GLU A C 1
ATOM 640 O O . GLU A 1 81 ? 6.108 -11.941 9.882 1.00 84.69 81 GLU A O 1
ATOM 645 N N . MET A 1 82 ? 7.446 -12.678 8.248 1.00 80.44 82 MET A N 1
ATOM 646 C CA . MET A 1 82 ? 8.105 -13.696 9.077 1.00 80.44 82 MET A CA 1
ATOM 647 C C . MET A 1 82 ? 9.015 -13.088 10.150 1.00 80.44 82 MET A C 1
ATOM 649 O O . MET A 1 82 ? 9.101 -13.649 11.237 1.00 80.44 82 MET A O 1
ATOM 653 N N . LEU A 1 83 ? 9.672 -11.958 9.879 1.00 80.81 83 LEU A N 1
ATOM 654 C CA . LEU A 1 83 ? 10.523 -11.248 10.841 1.00 80.81 83 LEU A CA 1
ATOM 655 C C . LEU A 1 83 ? 9.713 -10.464 11.888 1.00 80.81 83 LEU A C 1
ATOM 657 O O . LEU A 1 83 ? 10.186 -10.290 13.010 1.00 80.81 83 LEU A O 1
ATOM 661 N N . CYS A 1 84 ? 8.488 -10.040 11.565 1.00 67.31 84 CYS A N 1
ATOM 662 C CA . CYS A 1 84 ? 7.578 -9.383 12.511 1.00 67.31 84 CYS A CA 1
ATOM 663 C C . CYS A 1 84 ? 6.859 -10.358 13.462 1.00 67.31 84 CYS A C 1
ATOM 665 O O . CYS A 1 84 ? 6.579 -9.989 14.603 1.00 67.31 84 CYS A O 1
ATOM 667 N N . LYS A 1 85 ? 6.607 -11.611 13.054 1.00 62.28 85 LYS A N 1
ATOM 668 C CA . LYS A 1 85 ? 5.962 -12.632 13.910 1.00 62.28 85 LYS A CA 1
ATOM 669 C C . LYS A 1 85 ? 6.694 -12.903 15.241 1.00 62.28 85 LYS A C 1
ATOM 671 O O . LYS A 1 85 ? 6.015 -12.981 16.262 1.00 62.28 85 LYS A O 1
ATOM 676 N N . PRO A 1 86 ? 8.041 -12.984 15.299 1.00 60.62 86 PRO A N 1
ATOM 677 C CA . PRO A 1 86 ? 8.783 -13.068 16.555 1.00 60.62 86 PRO A CA 1
ATOM 678 C C . PRO A 1 86 ? 8.524 -11.896 17.502 1.00 60.62 86 PRO A C 1
ATOM 680 O O . PRO A 1 86 ? 8.498 -12.107 18.709 1.00 60.62 86 PRO A O 1
ATOM 683 N N . CYS A 1 87 ? 8.306 -10.679 16.989 1.00 57.12 87 CYS A N 1
ATOM 684 C CA . CYS A 1 87 ? 7.973 -9.525 17.825 1.00 57.12 87 CYS A CA 1
ATOM 685 C C . CYS A 1 87 ? 6.570 -9.657 18.417 1.00 57.12 87 CYS A C 1
ATOM 687 O O . CYS A 1 87 ? 6.430 -9.507 19.624 1.00 57.12 87 CYS A O 1
ATOM 689 N N . GLU A 1 88 ? 5.547 -9.997 17.629 1.00 56.81 88 GLU A N 1
ATOM 690 C CA . GLU A 1 88 ? 4.190 -10.220 18.163 1.00 56.81 88 GLU A CA 1
ATOM 691 C C . GLU A 1 88 ? 4.166 -11.344 19.204 1.00 56.81 88 GLU A C 1
ATOM 693 O O . GLU A 1 88 ? 3.537 -11.213 20.252 1.00 56.81 88 GLU A O 1
ATOM 698 N N . GLN A 1 89 ? 4.920 -12.418 18.963 1.00 60.97 89 GLN A N 1
ATOM 699 C CA . GLN A 1 89 ? 5.035 -13.540 19.887 1.00 60.97 89 GLN A CA 1
ATOM 700 C C . GLN A 1 89 ? 5.833 -13.170 21.150 1.00 60.97 89 GLN A C 1
ATOM 702 O O . GLN A 1 89 ? 5.453 -13.571 22.247 1.00 60.97 89 GLN A O 1
ATOM 707 N N . MET A 1 90 ? 6.880 -12.341 21.037 1.00 61.00 90 MET A N 1
ATOM 708 C CA . MET A 1 90 ? 7.584 -11.761 22.190 1.00 61.00 90 MET A CA 1
ATOM 709 C C . MET A 1 90 ? 6.694 -10.811 22.996 1.00 61.00 90 MET A C 1
ATOM 711 O O . MET A 1 90 ? 6.689 -10.903 24.219 1.00 61.00 90 MET A O 1
ATOM 715 N N . PHE A 1 91 ? 5.914 -9.942 22.349 1.00 59.31 91 PHE A N 1
ATOM 716 C CA . PHE A 1 91 ? 4.970 -9.050 23.028 1.00 59.31 91 PHE A CA 1
ATOM 717 C C . PHE A 1 91 ? 3.869 -9.840 23.743 1.00 59.31 91 PHE A C 1
ATOM 719 O O . PHE A 1 91 ? 3.579 -9.562 24.903 1.00 59.31 91 PHE A O 1
ATOM 726 N N . PHE A 1 92 ? 3.304 -10.867 23.103 1.00 58.50 92 PHE A N 1
ATOM 727 C CA . PHE A 1 92 ? 2.283 -11.722 23.712 1.00 58.50 92 PHE A CA 1
ATOM 728 C C . PHE A 1 92 ? 2.837 -12.535 24.895 1.00 58.50 92 PHE A C 1
ATOM 730 O O . PHE A 1 92 ? 2.189 -12.630 25.937 1.00 58.50 92 PHE A O 1
ATOM 737 N N . ASN A 1 93 ? 4.062 -13.061 24.779 1.00 66.81 93 ASN A N 1
ATOM 738 C CA . ASN A 1 93 ? 4.740 -13.771 25.867 1.00 66.81 93 ASN A CA 1
ATOM 739 C C . ASN A 1 93 ? 5.119 -12.836 27.028 1.00 66.81 93 ASN A C 1
ATOM 741 O O . ASN A 1 93 ? 4.940 -13.203 28.186 1.00 66.81 93 ASN A O 1
ATOM 745 N N . ALA A 1 94 ? 5.601 -11.623 26.744 1.00 64.62 94 ALA A N 1
ATOM 746 C CA . ALA A 1 94 ? 5.912 -10.619 27.763 1.00 64.62 94 ALA A CA 1
ATOM 747 C C . ALA A 1 94 ? 4.647 -10.126 28.489 1.00 64.62 94 ALA A C 1
ATOM 749 O O . ALA A 1 94 ? 4.670 -9.913 29.703 1.00 64.62 94 ALA A O 1
ATOM 750 N N . PHE A 1 95 ? 3.530 -10.001 27.769 1.00 52.97 95 PHE A N 1
ATOM 751 C CA . PHE A 1 95 ? 2.231 -9.651 28.342 1.00 52.97 95 PHE A CA 1
ATOM 752 C C . PHE A 1 95 ? 1.654 -10.787 29.205 1.00 52.97 95 PHE A C 1
ATOM 754 O O . PHE A 1 95 ? 1.139 -10.549 30.293 1.00 52.97 95 PHE A O 1
ATOM 761 N N . GLN A 1 96 ? 1.813 -12.048 28.789 1.00 60.25 96 GLN A N 1
ATOM 762 C CA . GLN A 1 96 ? 1.442 -13.188 29.633 1.00 60.25 96 GLN A CA 1
ATOM 763 C C . GLN A 1 96 ? 2.317 -13.299 30.889 1.00 60.25 96 GLN A C 1
ATOM 765 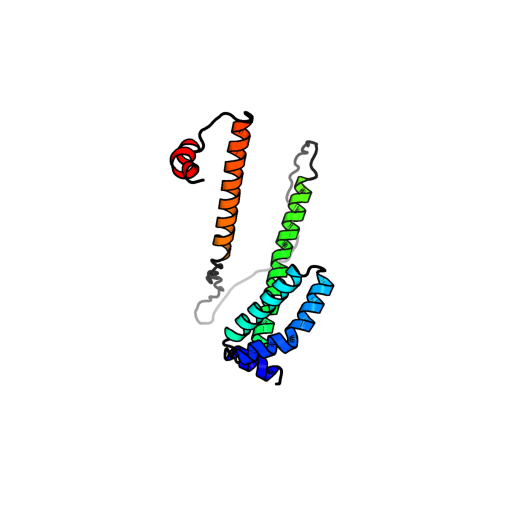O O . GLN A 1 96 ? 1.781 -13.502 31.978 1.00 60.25 96 GLN A O 1
ATOM 770 N N . ALA A 1 97 ? 3.632 -13.089 30.767 1.00 58.41 97 ALA A N 1
ATOM 771 C CA . ALA A 1 97 ? 4.568 -13.104 31.893 1.00 58.41 97 ALA A CA 1
ATOM 772 C C . ALA A 1 97 ? 4.296 -11.996 32.927 1.00 58.41 97 ALA A C 1
ATOM 774 O O . ALA A 1 97 ? 4.635 -12.148 34.097 1.00 58.41 97 ALA A O 1
ATOM 775 N N . THR A 1 98 ? 3.654 -10.899 32.520 1.00 54.97 98 THR A N 1
ATOM 776 C CA . THR A 1 98 ? 3.210 -9.830 33.430 1.00 54.97 98 THR A CA 1
ATOM 777 C C . THR A 1 98 ? 1.823 -10.080 34.032 1.00 54.97 98 THR A C 1
ATOM 779 O O . THR A 1 98 ? 1.474 -9.440 35.021 1.00 54.97 98 THR A O 1
ATOM 782 N N . SER A 1 99 ? 1.050 -11.039 33.506 1.00 49.53 99 SER A N 1
ATOM 783 C CA . SER A 1 99 ? -0.306 -11.367 33.983 1.00 49.53 99 SER A CA 1
ATOM 784 C C . SER A 1 99 ? -0.383 -12.520 34.997 1.00 49.53 99 SER A C 1
ATOM 786 O O . SER A 1 99 ? -1.449 -12.764 35.558 1.00 49.53 99 SER A O 1
ATOM 788 N N . VAL A 1 100 ? 0.731 -13.200 35.294 1.00 52.25 100 VAL A N 1
ATOM 789 C CA . VAL A 1 100 ? 0.806 -14.220 36.355 1.00 52.25 100 VAL A CA 1
ATOM 790 C C . VAL A 1 100 ? 2.041 -13.979 37.220 1.00 52.25 100 VAL A C 1
ATOM 792 O O . VAL A 1 100 ? 3.092 -14.565 36.991 1.00 52.25 100 VAL A O 1
ATOM 795 N N . SER A 1 101 ? 1.923 -13.122 38.234 1.00 38.56 101 SER A N 1
ATOM 796 C CA . SER A 1 101 ? 2.763 -13.231 39.435 1.00 38.56 101 SER A CA 1
ATOM 797 C C . SER A 1 101 ? 2.135 -12.469 40.600 1.00 38.56 101 SER A C 1
ATOM 799 O O . SER A 1 101 ? 2.619 -11.437 41.058 1.00 38.56 101 SER A O 1
ATOM 801 N N . GLY A 1 102 ? 0.999 -12.987 41.062 1.00 41.88 102 GLY A N 1
ATOM 802 C CA . GLY A 1 102 ? 0.623 -12.846 42.458 1.00 41.88 102 GLY A CA 1
ATOM 803 C C . GLY A 1 102 ? 1.349 -13.927 43.253 1.00 41.88 102 GLY A C 1
ATOM 804 O O . GLY A 1 102 ? 1.005 -15.096 43.137 1.00 41.88 102 GLY A O 1
ATOM 805 N N . GLU A 1 103 ? 2.331 -13.499 44.046 1.00 38.09 103 GLU A N 1
ATOM 806 C CA . GLU A 1 103 ? 2.684 -14.092 45.342 1.00 38.09 103 GLU A CA 1
ATOM 807 C C . GLU A 1 103 ? 3.295 -15.515 45.351 1.00 38.09 103 GLU A C 1
ATOM 809 O O . GLU A 1 103 ? 2.604 -16.526 45.298 1.00 38.09 103 GLU A O 1
ATOM 814 N N . LYS A 1 104 ? 4.610 -15.625 45.597 1.00 33.38 104 LYS A N 1
ATOM 815 C CA . LYS A 1 104 ? 5.161 -15.722 46.968 1.00 33.38 104 LYS A CA 1
ATOM 816 C C . LYS A 1 104 ? 6.675 -15.979 46.963 1.00 33.38 104 LYS A C 1
ATOM 818 O O . LYS A 1 104 ? 7.203 -16.768 46.187 1.00 33.38 104 LYS A O 1
ATOM 823 N N . LEU A 1 105 ? 7.344 -15.274 47.876 1.00 37.09 105 LEU A N 1
ATOM 824 C CA . LEU A 1 105 ? 8.772 -15.306 48.176 1.00 37.09 105 LEU A CA 1
ATOM 825 C C . LEU A 1 105 ? 9.335 -16.707 48.518 1.00 37.09 105 LEU A C 1
ATOM 827 O O . LEU A 1 105 ? 8.693 -17.525 49.171 1.00 37.09 105 LEU A O 1
ATOM 831 N N . ILE A 1 106 ? 10.600 -16.844 48.111 1.00 41.38 106 ILE A N 1
ATOM 832 C CA . ILE A 1 106 ? 11.667 -17.851 48.292 1.00 41.38 106 ILE A CA 1
ATOM 833 C C . ILE A 1 106 ? 11.804 -18.433 49.733 1.00 41.38 106 ILE A C 1
ATOM 835 O O . ILE A 1 106 ? 11.349 -17.809 50.691 1.00 41.38 106 ILE A O 1
ATOM 839 N N . PRO A 1 107 ? 12.547 -19.549 49.937 1.00 40.62 107 PRO A N 1
ATOM 840 C CA . PRO A 1 107 ? 13.965 -19.340 50.244 1.00 40.62 107 PRO A CA 1
ATOM 841 C C . PRO A 1 107 ? 14.961 -20.299 49.568 1.00 40.62 107 PRO A C 1
ATOM 843 O O . PRO A 1 107 ? 14.742 -21.487 49.358 1.00 40.62 107 PRO A O 1
ATOM 846 N N . VAL A 1 108 ? 16.094 -19.669 49.274 1.00 44.41 108 VAL A N 1
ATOM 847 C CA . VAL A 1 108 ? 17.435 -20.159 48.968 1.00 44.41 108 VAL A CA 1
ATOM 848 C C . VAL A 1 108 ? 17.786 -21.459 49.699 1.00 44.41 108 VAL A C 1
ATOM 850 O O . VAL A 1 108 ? 17.693 -21.526 50.925 1.00 44.41 108 VAL A O 1
ATOM 853 N N . GLN A 1 109 ? 18.334 -22.434 48.966 1.00 37.59 109 GLN A N 1
ATOM 854 C CA . GLN A 1 109 ? 19.238 -23.426 49.544 1.00 37.59 109 GLN A CA 1
ATOM 855 C C . GLN A 1 109 ? 20.588 -23.444 48.827 1.00 37.59 109 GLN A C 1
ATOM 857 O O . GLN A 1 109 ? 20.719 -23.214 47.629 1.00 37.59 109 GLN A O 1
ATOM 862 N N . LYS A 1 110 ? 21.589 -23.611 49.679 1.00 32.53 110 LYS A N 1
ATOM 863 C CA . LYS A 1 110 ? 22.988 -23.221 49.599 1.00 32.53 110 LYS A CA 1
ATOM 864 C C . LYS A 1 110 ? 23.852 -24.366 49.063 1.00 32.53 110 LYS A C 1
ATOM 866 O O . LYS A 1 110 ? 23.695 -25.495 49.499 1.00 32.53 110 LYS A O 1
ATOM 871 N N . ALA A 1 111 ? 24.769 -23.989 48.174 1.00 34.16 111 ALA A N 1
ATOM 872 C CA . ALA A 1 111 ? 26.125 -24.493 47.934 1.00 34.16 111 ALA A CA 1
ATOM 873 C C . ALA A 1 111 ? 26.495 -25.939 48.327 1.00 34.16 111 ALA A C 1
ATOM 875 O O . ALA A 1 111 ? 26.510 -26.287 49.505 1.00 34.16 111 ALA A O 1
ATOM 876 N N . ALA A 1 112 ? 27.055 -26.672 47.362 1.00 31.78 112 ALA A N 1
ATOM 877 C CA . ALA A 1 112 ? 28.189 -27.558 47.614 1.00 31.78 112 ALA A CA 1
ATOM 878 C C . ALA A 1 112 ? 29.121 -27.568 46.391 1.00 31.78 112 ALA A C 1
ATOM 880 O O . ALA A 1 112 ? 28.723 -27.909 45.282 1.00 31.78 112 ALA A O 1
ATOM 881 N N . ALA A 1 113 ? 30.350 -27.119 46.626 1.00 32.41 113 ALA A N 1
ATOM 882 C CA . ALA A 1 113 ? 31.494 -27.214 45.735 1.00 32.41 113 ALA A CA 1
ATOM 883 C C . ALA A 1 113 ? 32.021 -28.655 45.680 1.00 32.41 113 ALA A C 1
ATOM 885 O O . ALA A 1 113 ? 32.020 -29.295 46.728 1.00 32.41 113 ALA A O 1
ATOM 886 N N . PHE A 1 114 ? 32.518 -29.109 44.521 1.00 29.50 114 PHE A N 1
ATOM 887 C CA . PHE A 1 114 ? 33.735 -29.933 44.367 1.00 29.50 114 PHE A CA 1
ATOM 888 C C . PHE A 1 114 ? 33.969 -30.285 42.878 1.00 29.50 114 PHE A C 1
ATOM 890 O O . PHE A 1 114 ? 33.276 -31.123 42.314 1.00 29.50 114 PHE A O 1
ATOM 897 N N . GLU A 1 115 ? 34.954 -29.647 42.248 1.00 38.06 115 GLU A N 1
ATOM 898 C CA . GLU A 1 115 ? 35.835 -30.293 41.249 1.00 38.06 115 GLU A CA 1
ATOM 899 C C . GLU A 1 115 ? 36.955 -31.022 42.035 1.00 38.06 115 GLU A C 1
ATOM 901 O O . GLU A 1 115 ? 37.121 -30.680 43.213 1.00 38.06 115 GLU A O 1
ATOM 906 N N . PRO A 1 116 ? 37.818 -31.905 41.475 1.00 42.47 116 PRO A N 1
ATOM 907 C CA . PRO A 1 116 ? 37.910 -32.467 40.113 1.00 42.47 116 PRO A CA 1
ATOM 908 C C . PRO A 1 116 ? 38.133 -34.010 40.099 1.00 42.47 116 PRO A C 1
ATOM 910 O O . PRO A 1 116 ? 38.379 -34.631 41.133 1.00 42.47 116 PRO A O 1
ATOM 913 N N . GLY A 1 117 ? 38.130 -34.651 38.922 1.00 28.94 117 GLY A N 1
ATOM 914 C CA . GLY A 1 117 ? 38.495 -36.072 38.802 1.00 28.94 117 GLY A CA 1
ATOM 915 C C . GLY A 1 117 ? 38.778 -36.560 37.377 1.00 28.94 117 GLY A C 1
ATOM 916 O O . GLY A 1 117 ? 37.906 -37.118 36.726 1.00 28.94 117 GLY A O 1
ATOM 917 N N . VAL A 1 118 ? 40.022 -36.391 36.930 1.00 41.88 118 VAL A N 1
ATOM 918 C CA . VAL A 1 118 ? 40.711 -37.165 35.870 1.00 41.88 118 VAL A CA 1
ATOM 919 C C . VAL A 1 118 ? 41.983 -37.671 36.567 1.00 41.88 118 VAL A C 1
ATOM 921 O O . VAL A 1 118 ? 42.564 -36.858 37.296 1.00 41.88 118 VAL A O 1
ATOM 924 N N . PRO A 1 119 ? 42.421 -38.950 36.463 1.00 43.81 119 PRO A N 1
ATOM 925 C CA . PRO A 1 119 ? 43.200 -39.386 35.290 1.00 43.81 119 PRO A CA 1
ATOM 926 C C . PRO A 1 119 ? 43.259 -40.912 35.038 1.00 43.81 119 PRO A C 1
ATOM 928 O O . PRO A 1 119 ? 42.510 -41.668 35.649 1.00 43.81 119 PRO A O 1
ATOM 931 N N . ALA A 1 120 ? 44.219 -41.291 34.177 1.00 32.66 120 ALA A N 1
ATOM 932 C CA . ALA A 1 120 ? 44.737 -42.620 33.816 1.00 32.66 120 ALA A CA 1
ATOM 933 C C . ALA A 1 120 ? 44.107 -43.198 32.539 1.00 32.66 120 ALA A C 1
ATOM 935 O O . ALA A 1 120 ? 42.889 -43.258 32.425 1.00 32.66 120 ALA A O 1
ATOM 936 N N . ASP A 1 121 ? 44.826 -43.640 31.509 1.00 32.47 121 ASP A N 1
ATOM 937 C CA . ASP A 1 121 ? 46.240 -43.983 31.251 1.00 32.47 121 ASP A CA 1
ATOM 938 C C . ASP A 1 121 ? 46.281 -44.325 29.737 1.00 32.47 121 ASP A C 1
ATOM 940 O O . ASP A 1 121 ? 45.225 -44.473 29.124 1.00 32.47 121 ASP A O 1
ATOM 944 N N . HIS A 1 122 ? 47.351 -44.550 28.989 1.00 32.75 122 HIS A N 1
ATOM 945 C CA . HIS A 1 122 ? 48.802 -44.404 28.997 1.00 32.75 122 HIS A CA 1
ATOM 946 C C . HIS A 1 122 ? 49.140 -44.702 27.515 1.00 32.75 122 HIS A C 1
ATOM 948 O O . HIS A 1 122 ? 48.475 -45.528 26.897 1.00 32.75 122 HIS A O 1
ATOM 954 N N . ASP A 1 123 ? 50.138 -44.061 26.917 1.00 31.61 123 ASP A N 1
ATOM 955 C CA . ASP A 1 123 ? 51.332 -44.815 26.524 1.00 31.61 123 ASP A CA 1
ATOM 956 C C . ASP A 1 123 ? 52.397 -43.915 25.902 1.00 31.61 123 ASP A C 1
ATOM 958 O O . ASP A 1 123 ? 52.153 -42.997 25.118 1.00 31.61 123 ASP A O 1
ATOM 962 N N . ALA A 1 124 ? 53.602 -44.185 26.377 1.00 31.83 124 ALA A N 1
ATOM 963 C CA . ALA A 1 124 ? 54.833 -43.466 26.162 1.00 31.83 124 ALA A CA 1
ATOM 964 C C . ALA A 1 124 ? 55.517 -43.880 24.853 1.00 31.83 124 ALA A C 1
ATOM 966 O O . ALA A 1 124 ? 55.401 -45.024 24.428 1.00 31.83 124 ALA A O 1
ATOM 967 N N . ALA A 1 125 ? 56.324 -42.981 24.285 1.00 32.16 125 ALA A N 1
ATOM 968 C CA . ALA A 1 125 ? 57.772 -43.185 24.135 1.00 32.16 125 ALA A CA 1
ATOM 969 C C . ALA A 1 125 ? 58.370 -42.155 23.161 1.00 32.16 125 ALA A C 1
ATOM 971 O O . ALA A 1 125 ? 58.075 -42.137 21.970 1.00 32.16 125 ALA A O 1
ATOM 972 N N . VAL A 1 126 ? 59.268 -41.329 23.691 1.00 37.47 126 VAL A N 1
ATOM 973 C CA . VAL A 1 126 ? 60.295 -40.581 22.949 1.00 37.47 126 VAL A CA 1
ATOM 974 C C . VAL A 1 126 ? 61.574 -41.430 23.002 1.00 37.47 126 VAL A C 1
ATOM 976 O O . VAL A 1 126 ? 61.833 -42.034 24.047 1.00 37.47 126 VAL A O 1
ATOM 979 N N . PRO A 1 127 ? 62.359 -41.525 21.912 1.00 35.22 127 PRO A N 1
ATOM 980 C CA . PRO A 1 127 ? 63.666 -40.851 21.920 1.00 35.22 127 PRO A CA 1
ATOM 981 C C . PRO A 1 127 ? 64.107 -40.268 20.555 1.00 35.22 127 PRO A C 1
ATOM 983 O O . PRO A 1 127 ? 63.890 -40.856 19.501 1.00 35.22 127 PRO A O 1
ATOM 986 N N . ALA A 1 128 ? 64.786 -39.116 20.601 1.00 37.41 128 ALA A N 1
ATOM 987 C CA . ALA A 1 128 ? 65.714 -38.596 19.573 1.00 37.41 128 ALA A CA 1
ATOM 988 C C . ALA A 1 128 ? 67.152 -39.122 19.884 1.00 37.41 128 ALA A C 1
ATOM 990 O O . ALA A 1 128 ? 67.311 -39.566 21.029 1.00 37.41 128 ALA A O 1
ATOM 991 N N . PRO A 1 129 ? 68.199 -39.095 19.000 1.00 43.38 129 PRO A N 1
ATOM 992 C CA . PRO A 1 129 ? 68.648 -37.936 18.180 1.00 43.38 129 PRO A CA 1
ATOM 993 C C . PRO A 1 129 ? 69.309 -38.193 16.775 1.00 43.38 129 PRO A C 1
ATOM 995 O O . PRO A 1 129 ? 69.904 -39.238 16.560 1.00 43.38 129 PRO A O 1
ATOM 998 N N . GLU A 1 130 ? 69.225 -37.174 15.886 1.00 36.00 130 GLU A N 1
ATOM 999 C CA . GLU A 1 130 ? 70.170 -36.626 14.844 1.00 36.00 130 GLU A CA 1
ATOM 1000 C C . GLU A 1 130 ? 71.003 -37.514 13.858 1.00 36.00 130 GLU A C 1
ATOM 1002 O O . GLU A 1 130 ? 71.222 -38.684 14.150 1.00 36.00 130 GLU A O 1
ATOM 1007 N N . PRO A 1 131 ? 71.599 -36.997 12.734 1.00 43.81 131 PRO A N 1
ATOM 1008 C CA . PRO A 1 131 ? 71.544 -35.662 12.085 1.00 43.81 131 PRO A CA 1
ATOM 1009 C C . PRO A 1 131 ? 71.375 -35.675 10.527 1.00 43.81 131 PRO A C 1
ATOM 1011 O O . PRO A 1 131 ? 71.396 -36.717 9.881 1.00 43.81 131 PRO A O 1
ATOM 1014 N N . ALA A 1 132 ? 71.376 -34.464 9.947 1.00 33.12 132 ALA A N 1
ATOM 1015 C CA . ALA A 1 132 ? 71.833 -34.088 8.593 1.00 33.12 132 ALA A CA 1
ATOM 1016 C C . ALA A 1 132 ? 70.811 -34.045 7.436 1.00 33.12 132 ALA A C 1
ATOM 1018 O O . ALA A 1 132 ? 70.199 -35.045 7.077 1.00 33.12 132 ALA A O 1
ATOM 1019 N N . GLY A 1 133 ? 70.739 -32.871 6.789 1.00 30.12 133 GLY A N 1
ATOM 1020 C CA . GLY A 1 133 ? 70.229 -32.716 5.423 1.00 30.12 133 GLY A CA 1
ATOM 1021 C C . GLY A 1 133 ? 69.296 -31.524 5.199 1.00 30.12 133 GLY A C 1
ATOM 1022 O O . GLY A 1 133 ? 68.090 -31.704 5.167 1.00 30.12 133 GLY A O 1
ATOM 1023 N N . GLU A 1 134 ? 69.895 -30.346 5.009 1.00 36.59 134 GLU A N 1
ATOM 1024 C CA . GLU A 1 134 ? 69.532 -29.355 3.975 1.00 36.59 134 GLU A CA 1
ATOM 1025 C C . GLU A 1 134 ? 68.218 -28.526 4.069 1.00 36.59 134 GLU A C 1
ATOM 1027 O O . GLU A 1 134 ? 67.098 -29.020 4.017 1.00 36.59 134 GLU A O 1
ATOM 1032 N N . ASP A 1 135 ? 68.447 -27.202 4.114 1.00 38.69 135 ASP A N 1
ATOM 1033 C CA . ASP A 1 135 ? 67.655 -26.078 3.584 1.00 38.69 135 ASP A CA 1
ATOM 1034 C C . ASP A 1 135 ? 66.305 -25.656 4.223 1.00 38.69 135 ASP A C 1
ATOM 1036 O O . ASP A 1 135 ? 65.222 -26.093 3.859 1.00 38.69 135 ASP A O 1
ATOM 1040 N N . ALA A 1 136 ? 66.423 -24.719 5.181 1.00 39.91 136 ALA A N 1
ATOM 1041 C CA . ALA A 1 136 ? 65.810 -23.370 5.282 1.00 39.91 136 ALA A CA 1
ATOM 1042 C C . ALA A 1 136 ? 64.426 -23.042 4.619 1.00 39.91 136 ALA A C 1
ATOM 1044 O O . ALA A 1 136 ? 64.090 -23.538 3.554 1.00 39.91 136 ALA A O 1
ATOM 1045 N N . PRO A 1 137 ? 63.710 -21.981 5.065 1.00 42.12 137 PRO A N 1
ATOM 1046 C CA . PRO A 1 137 ? 62.950 -21.864 6.310 1.00 42.12 137 PRO A CA 1
ATOM 1047 C C . PRO A 1 137 ? 61.487 -21.365 6.113 1.00 42.12 137 PRO A C 1
ATOM 1049 O O . PRO A 1 137 ? 61.123 -20.771 5.103 1.00 42.12 137 PRO A O 1
ATOM 1052 N N . ALA A 1 138 ? 60.721 -21.475 7.205 1.00 43.03 138 ALA A N 1
ATOM 1053 C CA . ALA A 1 138 ? 59.563 -20.661 7.618 1.00 43.03 138 ALA A CA 1
ATOM 1054 C C . ALA A 1 138 ? 58.123 -21.066 7.177 1.00 43.03 138 ALA A C 1
ATOM 1056 O O . ALA A 1 138 ? 57.743 -20.941 6.013 1.00 43.03 138 ALA A O 1
ATOM 1057 N N . PRO A 1 139 ? 57.266 -21.447 8.154 1.00 46.94 139 PRO A N 1
ATOM 1058 C CA . PRO A 1 139 ? 55.831 -21.682 8.007 1.00 46.94 139 PRO A CA 1
ATOM 1059 C C . PRO A 1 139 ? 55.028 -20.415 8.336 1.00 46.94 139 PRO A C 1
ATOM 1061 O O . PRO A 1 139 ? 55.412 -19.672 9.235 1.00 46.94 139 PRO A O 1
ATOM 1064 N N . SER A 1 140 ? 53.878 -20.184 7.692 1.00 41.75 140 SER A N 1
ATOM 1065 C CA . SER A 1 140 ? 52.845 -19.257 8.199 1.00 41.75 140 SER A CA 1
ATOM 1066 C C . SER A 1 140 ? 51.500 -19.431 7.480 1.00 41.75 140 SER A C 1
ATOM 1068 O O . SER A 1 140 ? 51.284 -18.902 6.394 1.00 41.75 140 SER A O 1
ATOM 1070 N N . ARG A 1 141 ? 50.551 -20.113 8.128 1.00 41.16 141 ARG A N 1
ATOM 1071 C CA . ARG A 1 141 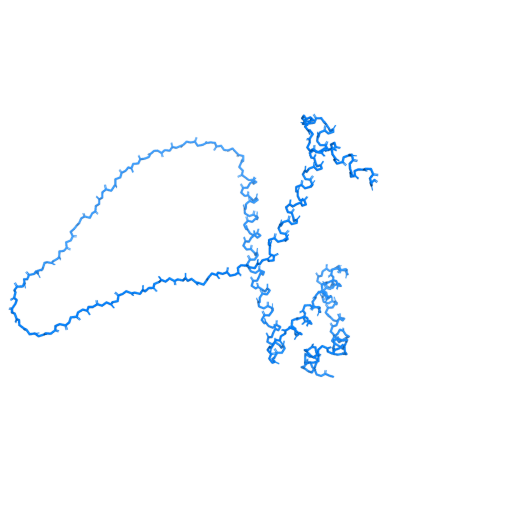? 49.134 -19.707 8.109 1.00 41.16 141 ARG A CA 1
ATOM 1072 C C . ARG A 1 141 ? 48.825 -19.122 9.486 1.00 41.16 141 ARG A C 1
ATOM 1074 O O . ARG A 1 141 ? 49.245 -19.701 10.486 1.00 41.16 141 ARG A O 1
ATOM 1081 N N . PRO A 1 142 ? 48.070 -18.020 9.539 1.00 47.59 142 PRO A N 1
ATOM 1082 C CA . PRO A 1 142 ? 46.727 -18.125 10.106 1.00 47.59 142 PRO A CA 1
ATOM 1083 C C . PRO A 1 142 ? 45.653 -17.477 9.210 1.00 47.59 142 PRO A C 1
ATOM 1085 O O . PRO A 1 142 ? 45.960 -16.587 8.417 1.00 47.59 142 PRO A O 1
ATOM 1088 N N . PRO A 1 143 ? 44.384 -17.911 9.320 1.00 45.84 143 PRO A N 1
ATOM 1089 C CA . PRO A 1 143 ? 43.265 -17.280 8.635 1.00 45.84 143 PRO A CA 1
ATOM 1090 C C . PRO A 1 143 ? 42.893 -15.982 9.361 1.00 45.84 143 PRO A C 1
ATOM 1092 O O . PRO A 1 143 ? 42.488 -16.001 10.522 1.00 45.84 143 PRO A O 1
ATOM 1095 N N . THR A 1 144 ? 43.011 -14.843 8.685 1.00 37.38 144 THR A N 1
ATOM 1096 C CA . THR A 1 144 ? 42.479 -13.580 9.198 1.00 37.38 144 THR A CA 1
ATOM 1097 C C . THR A 1 144 ? 40.965 -13.576 9.013 1.00 37.38 144 THR A C 1
ATOM 1099 O O . THR A 1 144 ? 40.445 -13.316 7.931 1.00 37.38 144 THR A O 1
ATOM 1102 N N . ALA A 1 145 ? 40.252 -13.874 10.094 1.00 42.44 145 ALA A N 1
ATOM 1103 C CA . ALA A 1 145 ? 38.931 -13.318 10.312 1.00 42.44 145 ALA A CA 1
ATOM 1104 C C . ALA A 1 145 ? 39.084 -11.806 10.533 1.00 42.44 145 ALA A C 1
ATOM 1106 O O . ALA A 1 145 ? 39.800 -11.396 11.440 1.00 42.44 145 ALA A O 1
ATOM 1107 N N . SER A 1 146 ? 38.419 -10.991 9.719 1.00 38.81 146 SER A N 1
ATOM 1108 C CA . SER A 1 146 ? 37.688 -9.834 10.237 1.00 38.81 146 SER A CA 1
ATOM 1109 C C . SER A 1 146 ? 36.717 -9.324 9.185 1.00 38.81 146 SER A C 1
ATOM 1111 O O . SER A 1 146 ? 37.081 -8.855 8.109 1.00 38.81 146 SER A O 1
ATOM 1113 N N . GLN A 1 147 ? 35.451 -9.510 9.526 1.00 41.59 147 GLN A N 1
ATOM 1114 C CA . GLN A 1 147 ? 34.292 -8.920 8.897 1.00 41.59 147 GLN A CA 1
ATOM 1115 C C . GLN A 1 147 ? 34.302 -7.424 9.222 1.00 41.59 147 GLN A C 1
ATOM 1117 O O . GLN A 1 147 ? 34.153 -7.069 10.381 1.00 41.59 147 GLN A O 1
ATOM 1122 N N . ASP A 1 148 ? 34.411 -6.570 8.211 1.00 42.88 148 ASP A N 1
ATOM 1123 C CA . ASP A 1 148 ? 34.028 -5.158 8.312 1.00 42.88 148 ASP A CA 1
ATOM 1124 C C . ASP A 1 148 ? 33.174 -4.790 7.093 1.00 42.88 148 ASP A C 1
ATOM 1126 O O . ASP A 1 148 ? 33.520 -3.967 6.250 1.00 42.88 148 ASP A O 1
ATOM 1130 N N . ALA A 1 149 ? 32.016 -5.443 6.984 1.00 46.22 149 ALA A N 1
ATOM 1131 C CA . ALA A 1 149 ? 30.899 -4.925 6.207 1.00 46.22 149 ALA A CA 1
ATOM 1132 C C . ALA A 1 149 ? 29.892 -4.338 7.198 1.00 46.22 149 ALA A C 1
ATOM 1134 O O . ALA A 1 149 ? 28.984 -5.013 7.678 1.00 46.22 149 ALA A O 1
ATOM 1135 N N . LEU A 1 150 ? 30.106 -3.069 7.537 1.00 48.81 150 LEU A N 1
ATOM 1136 C CA . LEU A 1 150 ? 29.210 -2.259 8.353 1.00 48.81 150 LEU A CA 1
ATOM 1137 C C . LEU A 1 150 ? 27.795 -2.307 7.734 1.00 48.81 150 LEU A C 1
ATOM 1139 O O . LEU A 1 150 ? 27.612 -1.842 6.602 1.00 48.81 150 LEU A O 1
ATOM 1143 N N . PRO A 1 151 ? 26.777 -2.865 8.416 1.00 42.56 151 PRO A N 1
ATOM 1144 C CA . PRO A 1 151 ? 25.431 -2.895 7.874 1.00 42.56 151 PRO A CA 1
ATOM 1145 C C . PRO A 1 151 ? 24.872 -1.472 7.905 1.00 42.56 151 PRO A C 1
ATOM 1147 O O . PRO A 1 151 ? 24.646 -0.900 8.974 1.00 42.56 151 PRO A O 1
ATOM 1150 N N . LYS A 1 152 ? 24.614 -0.898 6.724 1.00 48.47 152 LYS A N 1
ATOM 1151 C CA . LYS A 1 152 ? 23.801 0.316 6.574 1.00 48.47 152 LYS A CA 1
ATOM 1152 C C . LYS A 1 152 ? 22.375 -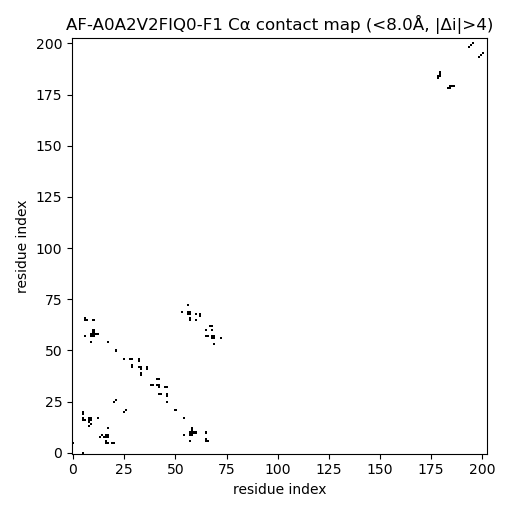0.009 7.015 1.00 48.47 152 LYS A C 1
ATOM 1154 O O . LYS A 1 152 ? 21.521 -0.371 6.211 1.00 48.47 152 LYS A O 1
ATOM 1159 N N . ARG A 1 153 ? 22.132 0.069 8.325 1.00 48.88 153 ARG A N 1
ATOM 1160 C CA . ARG A 1 153 ? 20.795 -0.044 8.898 1.00 48.88 153 ARG A CA 1
ATOM 1161 C C . ARG A 1 153 ? 19.924 1.075 8.344 1.00 48.88 153 ARG A C 1
ATOM 1163 O O . ARG A 1 153 ? 20.287 2.248 8.333 1.00 48.88 153 ARG A O 1
ATOM 1170 N N . CYS A 1 154 ? 18.773 0.637 7.860 1.00 44.88 154 CYS A N 1
ATOM 1171 C CA . CYS A 1 154 ? 17.716 1.411 7.251 1.00 44.88 154 CYS A CA 1
ATOM 1172 C C . CYS A 1 154 ? 17.304 2.591 8.151 1.00 44.88 154 CYS A C 1
ATOM 1174 O O . CYS A 1 154 ? 16.736 2.405 9.224 1.00 44.88 154 CYS A O 1
ATOM 1176 N N . LEU A 1 155 ? 17.560 3.816 7.692 1.00 53.78 155 LEU A N 1
ATOM 1177 C CA . LEU A 1 155 ? 17.267 5.077 8.390 1.00 53.78 155 LEU A CA 1
ATOM 1178 C C . LEU A 1 155 ? 15.756 5.406 8.460 1.00 53.78 155 LEU A C 1
ATOM 1180 O O . LEU A 1 155 ? 15.366 6.486 8.891 1.00 53.78 155 LEU A O 1
ATOM 1184 N N . ARG A 1 156 ? 14.870 4.500 8.031 1.00 53.16 156 ARG A N 1
ATOM 1185 C CA . ARG A 1 156 ? 13.423 4.760 7.942 1.00 53.16 156 ARG A CA 1
ATOM 1186 C C . ARG A 1 156 ? 12.638 4.375 9.197 1.00 53.16 156 ARG A C 1
ATOM 1188 O O . ARG A 1 156 ? 11.610 4.987 9.467 1.00 53.16 156 ARG A O 1
ATOM 1195 N N . THR A 1 157 ? 13.134 3.443 10.009 1.00 54.50 157 THR A N 1
ATOM 1196 C CA . THR A 1 157 ? 12.425 2.979 11.218 1.00 54.50 157 THR A CA 1
ATOM 1197 C C . THR A 1 157 ? 12.581 3.930 12.411 1.00 54.50 157 THR A C 1
ATOM 1199 O O . THR A 1 157 ? 11.753 3.920 13.317 1.00 54.50 157 THR A O 1
ATOM 1202 N N . GLY A 1 158 ? 13.602 4.796 12.407 1.00 57.69 158 GLY A N 1
ATOM 1203 C CA . GLY A 1 158 ? 13.826 5.771 13.482 1.00 57.69 158 GLY A CA 1
ATOM 1204 C C . GLY A 1 158 ? 12.802 6.909 13.499 1.00 57.69 158 GLY A C 1
ATOM 1205 O O . GLY A 1 158 ? 12.418 7.374 14.566 1.00 57.69 158 GLY A O 1
ATOM 1206 N N . VAL A 1 159 ? 12.304 7.320 12.329 1.00 67.44 159 VAL A N 1
ATOM 1207 C CA . VAL A 1 159 ? 11.371 8.452 12.209 1.00 67.44 159 VAL A CA 1
ATOM 1208 C C . VAL A 1 159 ? 9.976 8.080 12.717 1.00 67.44 159 VAL A C 1
ATOM 1210 O O . VAL A 1 159 ? 9.386 8.824 13.494 1.00 67.44 159 VAL A O 1
ATOM 1213 N N . ALA A 1 160 ? 9.466 6.900 12.349 1.00 70.00 160 ALA A N 1
ATOM 1214 C CA . ALA A 1 160 ? 8.165 6.427 12.826 1.00 70.00 160 ALA A CA 1
ATOM 1215 C C . ALA A 1 160 ? 8.162 6.186 14.346 1.00 70.00 160 ALA A C 1
ATOM 1217 O O . ALA A 1 160 ? 7.219 6.579 15.032 1.00 70.00 160 ALA A O 1
ATOM 1218 N N . ALA A 1 161 ? 9.243 5.608 14.883 1.00 79.12 161 ALA A N 1
ATOM 1219 C CA . ALA A 1 161 ? 9.405 5.430 16.323 1.00 79.12 161 ALA A CA 1
ATOM 1220 C C . ALA A 1 161 ? 9.498 6.776 17.065 1.00 79.12 161 ALA A C 1
ATOM 1222 O O . ALA A 1 161 ? 8.892 6.928 18.124 1.00 79.12 161 ALA A O 1
ATOM 1223 N N . ALA A 1 162 ? 10.184 7.773 16.493 1.00 82.88 162 ALA A N 1
ATOM 1224 C CA . ALA A 1 162 ? 10.265 9.114 17.067 1.00 82.88 162 ALA A CA 1
ATOM 1225 C C . ALA A 1 162 ? 8.885 9.787 17.150 1.00 82.88 162 ALA A C 1
ATOM 1227 O O . ALA A 1 162 ? 8.512 10.266 18.220 1.00 82.88 162 ALA A O 1
ATOM 1228 N N . PHE A 1 163 ? 8.086 9.754 16.078 1.00 86.94 163 PHE A N 1
ATOM 1229 C CA . PHE A 1 163 ? 6.728 10.313 16.098 1.00 86.94 163 PHE A CA 1
ATOM 1230 C C . PHE A 1 163 ? 5.807 9.594 17.086 1.00 86.94 163 PHE A C 1
ATOM 1232 O O . PHE A 1 163 ? 5.062 10.250 17.812 1.00 86.94 163 PHE A O 1
ATOM 1239 N N . LEU A 1 164 ? 5.889 8.263 17.162 1.00 89.19 164 LEU A N 1
ATOM 1240 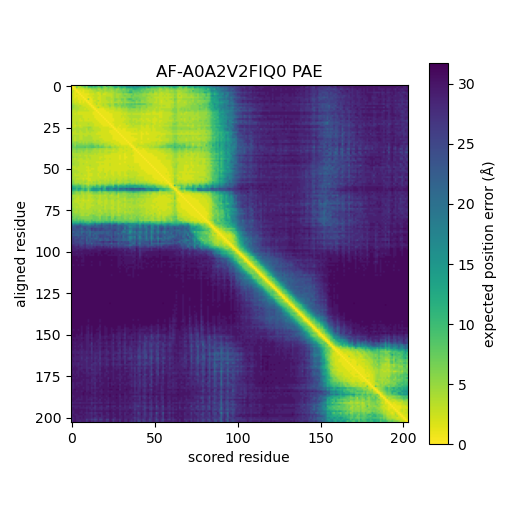C CA . LEU A 1 164 ? 5.124 7.483 18.134 1.00 89.19 164 LEU A CA 1
ATOM 1241 C C . LEU A 1 164 ? 5.524 7.842 19.572 1.00 89.19 164 LEU A C 1
ATOM 1243 O O . LEU A 1 164 ? 4.657 8.067 20.412 1.00 89.19 164 LEU A O 1
ATOM 1247 N N . SER A 1 165 ? 6.825 7.976 19.843 1.00 89.25 165 SER A N 1
ATOM 1248 C CA . SER A 1 165 ? 7.325 8.375 21.163 1.00 89.25 165 SER A CA 1
ATOM 1249 C C . SER A 1 165 ? 6.895 9.794 21.552 1.00 89.25 165 SER A C 1
ATOM 1251 O O . SER A 1 165 ? 6.454 10.010 22.679 1.00 89.25 165 SER A O 1
ATOM 1253 N N . ALA A 1 166 ? 6.932 10.742 20.609 1.00 90.31 166 ALA A N 1
ATOM 1254 C CA . ALA A 1 166 ? 6.474 12.111 20.823 1.00 90.31 166 ALA A CA 1
ATOM 1255 C C . ALA A 1 166 ? 4.960 12.165 21.084 1.00 90.31 166 ALA A C 1
ATOM 1257 O O . ALA A 1 166 ? 4.516 12.874 21.985 1.00 90.31 166 ALA A O 1
ATOM 1258 N N . GLY A 1 167 ? 4.172 11.377 20.344 1.00 91.94 167 GLY A N 1
ATOM 1259 C CA . GLY A 1 167 ? 2.729 11.263 20.549 1.00 91.94 167 GLY A CA 1
ATOM 1260 C C . GLY A 1 167 ? 2.377 10.694 21.924 1.00 91.94 167 GLY A C 1
ATOM 1261 O O . GLY A 1 167 ? 1.543 11.263 22.625 1.00 91.94 167 GLY A O 1
ATOM 1262 N N . ILE A 1 168 ? 3.057 9.623 22.347 1.00 93.19 168 ILE A N 1
ATOM 1263 C CA . ILE A 1 168 ? 2.876 9.034 23.683 1.00 93.19 168 ILE A CA 1
ATOM 1264 C C . ILE A 1 168 ? 3.243 10.045 24.775 1.00 93.19 168 ILE A C 1
ATOM 1266 O O . ILE A 1 168 ? 2.491 10.196 25.734 1.00 93.19 168 ILE A O 1
ATOM 1270 N N . LEU A 1 169 ? 4.355 10.771 24.624 1.00 92.12 169 LEU A N 1
ATOM 1271 C CA . LEU A 1 169 ? 4.775 11.780 25.596 1.00 92.12 169 LEU A CA 1
ATOM 1272 C C . LEU A 1 169 ? 3.767 12.935 25.699 1.00 92.12 169 LEU A C 1
ATOM 1274 O O . LEU A 1 169 ? 3.446 13.365 26.802 1.00 92.12 169 LEU A O 1
ATOM 1278 N N . CYS A 1 170 ? 3.224 13.395 24.569 1.00 90.88 170 CYS A N 1
ATOM 1279 C CA . CYS A 1 170 ? 2.176 14.415 24.537 1.00 90.88 170 CYS A CA 1
ATOM 1280 C C . CYS A 1 170 ? 0.894 13.931 25.232 1.00 90.88 170 CYS A C 1
ATOM 1282 O O . CYS A 1 170 ? 0.312 14.652 26.039 1.00 90.88 170 CYS A O 1
ATOM 1284 N N . MET A 1 171 ? 0.489 12.685 24.981 1.00 92.19 171 MET A N 1
ATOM 1285 C CA . MET A 1 171 ? -0.702 12.096 25.593 1.00 92.19 171 MET A CA 1
ATOM 1286 C C . MET A 1 171 ? -0.532 11.932 27.113 1.00 92.19 171 MET A C 1
ATOM 1288 O O . MET A 1 171 ? -1.408 12.328 27.880 1.00 92.19 171 MET A O 1
ATOM 1292 N N . LEU A 1 172 ? 0.632 11.447 27.560 1.00 91.38 172 LEU A N 1
ATOM 1293 C CA . LEU A 1 172 ? 0.990 11.380 28.980 1.00 91.38 172 LEU A CA 1
ATOM 1294 C C . LEU A 1 172 ? 1.011 12.759 29.639 1.00 91.38 172 LEU A C 1
ATOM 1296 O O . LEU A 1 172 ? 0.562 12.891 30.776 1.00 91.38 172 LEU A O 1
ATOM 1300 N N . TRP A 1 173 ? 1.501 13.780 28.933 1.00 91.75 173 TRP A N 1
ATOM 1301 C CA . TRP A 1 173 ? 1.486 15.155 29.421 1.00 91.75 173 TRP A CA 1
ATOM 1302 C C . TRP A 1 173 ? 0.044 15.618 29.663 1.00 91.75 173 TRP A C 1
ATOM 1304 O O . TRP A 1 173 ? -0.271 15.990 30.786 1.00 91.75 173 TRP A O 1
ATOM 1314 N N . VAL A 1 174 ? -0.868 15.449 28.698 1.00 87.94 174 VAL A N 1
ATOM 1315 C CA . VAL A 1 174 ? -2.299 15.783 28.868 1.00 87.94 174 VAL A CA 1
ATOM 1316 C C . VAL A 1 174 ? -2.942 15.021 30.034 1.00 87.94 174 VAL A C 1
ATOM 1318 O O . VAL A 1 174 ? -3.655 15.623 30.838 1.00 87.94 174 VAL A O 1
ATOM 1321 N N . ILE A 1 175 ? -2.672 13.715 30.171 1.00 88.44 175 ILE A N 1
ATOM 1322 C CA . ILE A 1 175 ? -3.162 12.917 31.308 1.00 88.44 175 ILE A CA 1
ATOM 1323 C C . ILE A 1 175 ? -2.653 13.491 32.632 1.00 88.44 175 ILE A C 1
ATOM 1325 O O . ILE A 1 175 ? -3.426 13.599 33.580 1.00 88.44 175 ILE A O 1
ATOM 1329 N N . ALA A 1 176 ? -1.376 13.873 32.714 1.00 85.25 176 ALA A N 1
ATOM 1330 C CA . ALA A 1 176 ? -0.819 14.470 33.922 1.00 85.25 176 ALA A CA 1
ATOM 1331 C C . ALA A 1 176 ? -1.545 15.775 34.291 1.00 85.25 176 ALA A C 1
ATOM 1333 O O . ALA A 1 176 ? -1.832 15.993 35.463 1.00 85.25 176 ALA A O 1
ATOM 1334 N N . GLY A 1 177 ? -1.912 16.600 33.307 1.00 83.19 177 GLY A N 1
ATOM 1335 C CA . GLY A 1 177 ? -2.716 17.806 33.529 1.00 83.19 177 GLY A CA 1
ATOM 1336 C C . GLY A 1 177 ? -4.110 17.493 34.066 1.00 83.19 177 GLY A C 1
ATOM 1337 O O . GLY A 1 177 ? -4.546 18.105 35.036 1.00 83.19 177 GLY A O 1
ATOM 133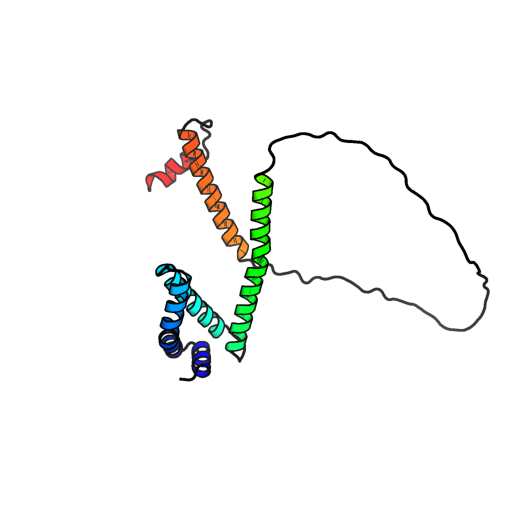8 N N . LEU A 1 178 ? -4.776 16.480 33.504 1.00 84.31 178 LEU A N 1
ATOM 1339 C CA . LEU A 1 178 ? -6.086 16.030 33.980 1.00 84.31 178 LEU A CA 1
ATOM 1340 C C . LEU A 1 178 ? -6.016 15.468 35.411 1.00 84.31 178 LEU A C 1
ATOM 1342 O O . LEU A 1 178 ? -6.883 15.743 36.234 1.00 84.31 178 LEU A O 1
ATOM 1346 N N . LEU A 1 179 ? -4.964 14.713 35.737 1.00 84.44 179 LEU A N 1
ATOM 1347 C CA . LEU A 1 179 ? -4.740 14.198 37.091 1.00 84.44 179 LEU A CA 1
ATOM 1348 C C . LEU A 1 179 ? -4.432 15.315 38.100 1.00 84.44 179 LEU A C 1
ATOM 1350 O O . LEU A 1 179 ? -4.828 15.199 39.262 1.00 84.44 179 LEU A O 1
ATOM 1354 N N . MET A 1 180 ? -3.744 16.380 37.672 1.00 80.50 180 MET A N 1
ATOM 1355 C CA . MET A 1 180 ? -3.536 17.585 38.483 1.00 80.50 180 MET A CA 1
ATOM 1356 C C . MET A 1 180 ? -4.852 18.319 38.747 1.00 80.50 180 MET A C 1
ATOM 1358 O O . MET A 1 180 ? -5.089 18.717 39.884 1.00 80.50 180 MET A O 1
ATOM 1362 N N . ASP A 1 181 ? -5.725 18.443 37.743 1.00 76.12 181 ASP A N 1
ATOM 1363 C CA . ASP A 1 181 ? -7.053 19.059 37.892 1.00 76.12 181 ASP A CA 1
ATOM 1364 C C . ASP A 1 181 ? -7.946 18.265 38.863 1.00 76.12 181 ASP A C 1
ATOM 1366 O O . ASP A 1 181 ? -8.638 18.828 39.708 1.00 76.12 181 ASP A O 1
ATOM 1370 N N . MET A 1 182 ? -7.836 16.931 38.839 1.00 80.00 182 MET A N 1
ATOM 1371 C CA . MET A 1 182 ? -8.496 16.041 39.803 1.00 80.00 182 MET A CA 1
ATOM 1372 C C . MET A 1 182 ? -7.863 16.053 41.209 1.00 80.00 182 MET A C 1
ATOM 1374 O O . MET A 1 182 ? -8.355 15.360 42.101 1.00 80.00 182 MET A O 1
ATOM 1378 N N . GLY A 1 183 ? -6.769 16.793 41.428 1.00 77.25 183 GLY A N 1
ATOM 1379 C CA . GLY A 1 183 ? -6.083 16.890 42.720 1.00 77.25 183 GLY A CA 1
ATOM 1380 C C . GLY A 1 183 ? -5.380 15.603 43.172 1.00 77.25 183 GLY A C 1
ATOM 1381 O O . GLY A 1 183 ? -5.047 15.468 44.349 1.00 77.25 183 GLY A O 1
ATOM 1382 N N . LEU A 1 184 ? -5.157 14.648 42.262 1.00 72.75 184 LEU A N 1
ATOM 1383 C CA . LEU A 1 184 ? -4.533 13.351 42.562 1.00 72.75 184 LEU A CA 1
ATOM 1384 C C . LEU A 1 184 ? -3.006 13.441 42.693 1.00 72.75 184 LEU A C 1
ATOM 1386 O O . LEU A 1 184 ? -2.384 12.576 43.308 1.00 72.75 184 LEU A O 1
ATOM 1390 N N . ILE A 1 185 ? -2.403 14.486 42.122 1.00 77.38 185 ILE A N 1
ATOM 1391 C CA . ILE A 1 185 ? -0.971 14.787 42.196 1.00 77.38 185 ILE A CA 1
ATOM 1392 C C . ILE A 1 185 ? -0.760 16.274 42.510 1.00 77.38 185 ILE A C 1
ATOM 1394 O O . ILE A 1 185 ? -1.571 17.105 42.098 1.00 77.38 185 ILE A O 1
ATOM 1398 N N . PRO A 1 186 ? 0.314 16.631 43.241 1.00 71.25 186 PRO A N 1
ATOM 1399 C CA . PRO A 1 186 ? 0.624 18.023 43.543 1.00 71.25 186 PRO A CA 1
ATOM 1400 C C . PRO A 1 186 ? 0.803 18.833 42.256 1.00 71.25 186 PRO A C 1
ATOM 1402 O O . PRO A 1 186 ? 1.385 18.352 41.281 1.00 71.25 186 PRO A O 1
ATOM 1405 N N . SER A 1 187 ? 0.313 20.072 42.273 1.00 67.94 187 SER A N 1
ATOM 1406 C CA . SER A 1 187 ? 0.356 21.010 41.153 1.00 67.94 187 SER A CA 1
ATOM 1407 C C . SER A 1 187 ? 1.785 21.486 40.885 1.00 67.94 187 SER A C 1
ATOM 1409 O O . SER A 1 187 ? 2.223 22.543 41.334 1.00 67.94 187 SER A O 1
ATOM 1411 N N . PHE A 1 188 ? 2.535 20.675 40.145 1.00 75.56 188 PHE A N 1
ATOM 1412 C CA . PHE A 1 188 ? 3.810 21.065 39.560 1.00 75.56 188 PHE A CA 1
ATOM 1413 C C . PHE A 1 188 ? 3.572 21.648 38.168 1.00 75.56 188 PHE A C 1
ATOM 1415 O O . PHE A 1 188 ? 2.944 21.017 37.321 1.00 75.56 188 PHE A O 1
ATOM 1422 N N . ASP A 1 189 ? 4.089 22.848 37.911 1.00 73.31 189 ASP A N 1
ATOM 1423 C CA . ASP A 1 189 ? 3.957 23.477 36.598 1.00 73.31 189 ASP A CA 1
ATOM 1424 C C . ASP A 1 189 ? 4.889 22.794 35.583 1.00 73.31 189 ASP A C 1
ATOM 1426 O O . ASP A 1 189 ? 6.069 23.116 35.463 1.00 73.31 189 ASP A O 1
ATOM 1430 N N . LEU A 1 190 ? 4.346 21.818 34.851 1.00 81.19 190 LEU A N 1
ATOM 1431 C CA . LEU A 1 190 ? 5.006 21.077 33.765 1.00 81.19 190 LEU A CA 1
ATOM 1432 C C . LEU A 1 190 ? 5.079 21.887 32.452 1.00 81.19 190 LEU A C 1
ATOM 1434 O O . LEU A 1 190 ? 5.110 21.308 31.364 1.00 81.19 190 LEU A O 1
ATOM 1438 N N . GLY A 1 191 ? 5.075 23.221 32.544 1.00 80.69 191 GLY A N 1
ATOM 1439 C CA . GLY A 1 191 ? 5.024 24.135 31.401 1.00 80.69 191 GLY A CA 1
ATOM 1440 C C . GLY A 1 191 ? 3.606 24.482 30.940 1.00 80.69 191 GLY A C 1
ATOM 1441 O O . GLY A 1 191 ? 3.434 25.001 29.835 1.00 80.69 191 GLY A O 1
ATOM 1442 N N . TYR A 1 192 ? 2.592 24.231 31.775 1.00 80.06 192 TYR A N 1
ATOM 1443 C CA . TYR A 1 192 ? 1.205 24.605 31.490 1.00 80.06 192 TYR A CA 1
ATOM 1444 C C . TYR A 1 192 ? 1.032 26.118 31.430 1.00 80.06 192 TYR A C 1
ATOM 1446 O O . TYR A 1 192 ? 0.291 26.610 30.585 1.00 80.06 192 TYR A O 1
ATOM 1454 N N . SER A 1 193 ? 1.742 26.872 32.272 1.00 80.81 193 SER A N 1
ATOM 1455 C CA . SER A 1 193 ? 1.698 28.340 32.248 1.00 80.81 193 SER A CA 1
ATOM 1456 C C . SER A 1 193 ? 2.186 28.916 30.914 1.00 80.81 193 SER A C 1
ATOM 1458 O O . SER A 1 193 ? 1.524 29.768 30.322 1.00 80.81 193 SER A O 1
ATOM 1460 N N . TRP A 1 194 ? 3.306 28.408 30.394 1.00 85.94 194 TRP A N 1
ATOM 1461 C CA . TRP A 1 194 ? 3.842 28.811 29.096 1.00 85.94 194 TRP A CA 1
ATOM 1462 C C . TRP A 1 194 ? 2.909 28.416 27.944 1.00 85.94 194 TRP A C 1
ATOM 1464 O O . TRP A 1 194 ? 2.661 29.243 27.062 1.00 85.94 194 TRP A O 1
ATOM 1474 N N . PHE A 1 195 ? 2.360 27.194 27.978 1.00 82.44 195 PHE A N 1
ATOM 1475 C CA . PHE A 1 195 ? 1.387 26.713 26.993 1.00 82.44 195 PHE A CA 1
ATOM 1476 C C . PHE A 1 195 ? 0.120 27.574 26.993 1.00 82.44 195 PHE A C 1
ATOM 1478 O O . PHE A 1 195 ? -0.326 28.018 25.936 1.00 82.44 195 PHE A O 1
ATOM 1485 N N . ASN A 1 196 ? -0.421 27.879 28.173 1.00 82.25 196 ASN A N 1
ATOM 1486 C CA . ASN A 1 196 ? -1.614 28.708 28.321 1.00 82.25 196 ASN A CA 1
ATOM 1487 C C . ASN A 1 196 ? -1.387 30.152 27.866 1.00 82.25 196 ASN A C 1
ATOM 1489 O O . ASN A 1 196 ? -2.322 30.805 27.417 1.00 82.25 196 ASN A O 1
ATOM 1493 N N . LEU A 1 197 ? -0.153 30.649 27.961 1.00 86.31 197 LEU A N 1
ATOM 1494 C CA . LEU A 1 197 ? 0.188 32.004 27.545 1.00 86.31 197 LEU A CA 1
ATOM 1495 C C . LEU A 1 197 ? 0.413 32.125 26.030 1.00 86.31 197 LEU A C 1
ATOM 1497 O O . LEU A 1 197 ? 0.044 33.137 25.442 1.00 86.31 197 LEU A O 1
ATOM 1501 N N . HIS A 1 198 ? 1.021 31.119 25.397 1.00 86.06 198 HIS A N 1
ATOM 1502 C CA . HIS A 1 198 ? 1.459 31.217 23.999 1.00 86.06 198 HIS A CA 1
ATOM 1503 C C . HIS A 1 198 ? 0.609 30.413 23.013 1.00 86.06 198 HIS A C 1
ATOM 1505 O O . HIS A 1 198 ? 0.538 30.793 21.847 1.00 86.06 198 HIS A O 1
ATOM 1511 N N . ILE A 1 199 ? -0.007 29.310 23.449 1.00 81.62 199 ILE A N 1
ATOM 1512 C CA . ILE A 1 199 ? -0.647 28.325 22.564 1.00 81.62 199 ILE A CA 1
ATOM 1513 C C . ILE A 1 199 ? -2.155 28.237 22.811 1.00 81.62 199 ILE A C 1
ATOM 1515 O O . ILE A 1 199 ? -2.914 28.347 21.853 1.00 81.62 199 ILE A O 1
ATOM 1519 N N . ALA A 1 200 ? -2.608 28.111 24.062 1.00 79.38 200 ALA A N 1
ATOM 1520 C CA . ALA A 1 200 ? -4.039 28.018 24.379 1.00 79.38 200 ALA A CA 1
ATOM 1521 C C . ALA A 1 200 ? -4.915 29.169 23.835 1.00 79.38 200 ALA A C 1
ATOM 1523 O O . ALA A 1 200 ? -6.034 28.876 23.439 1.00 79.38 200 ALA A O 1
ATOM 1524 N N . PRO A 1 201 ? -4.461 30.440 23.731 1.00 83.25 201 PRO A N 1
ATOM 1525 C CA . PRO A 1 201 ? -5.299 31.524 23.204 1.00 83.25 201 PRO A CA 1
ATOM 1526 C C . PRO A 1 201 ? -5.682 31.370 21.723 1.00 83.25 201 PRO A C 1
ATOM 1528 O O . PRO A 1 201 ? -6.499 32.138 21.220 1.00 83.25 201 PRO A O 1
ATOM 1531 N N . TRP A 1 202 ? -5.055 30.428 21.016 1.00 74.12 202 TRP A N 1
ATOM 1532 C CA . TRP A 1 202 ? -5.270 30.161 19.594 1.00 74.12 202 TRP A CA 1
ATOM 1533 C C . TRP A 1 202 ? -6.192 28.958 19.336 1.00 74.12 202 TRP A C 1
ATOM 1535 O O . TRP A 1 202 ? -6.392 28.602 18.173 1.00 74.12 202 TRP A O 1
ATOM 1545 N N . PHE A 1 203 ? -6.733 28.341 20.392 1.00 66.88 203 PHE A N 1
ATOM 1546 C CA . PHE A 1 203 ? -7.677 27.219 20.354 1.00 66.88 203 PHE A CA 1
ATOM 1547 C C . PHE A 1 203 ? -8.986 27.596 21.052 1.00 66.88 203 PHE A C 1
ATOM 1549 O O . PHE A 1 203 ? -10.046 27.186 20.531 1.00 66.88 203 PHE A O 1
#

Nearest PDB structures (foldseek):
  5wuq-assembly1_A  TM=6.055E-01  e=3.967E-02  Bacillus subtilis subsp. subtilis str. 168
  5wur-assembly1_A  TM=5.990E-01  e=4.766E-02  Bacillus subtilis subsp. subtilis str. 168
  8z6g-assembly1_B  TM=5.520E-01  e=1.832E-01  Pseudomonas aeruginosa
  8z6g-assembly3_F  TM=5.516E-01  e=3.380E-01  Pseudomonas aeruginosa

Solvent-accessible surface area (backbone atoms only — not comparable to full-atom values): 12967 Å² total; per-residue (Å²): 133,55,75,66,58,37,46,53,27,35,44,72,67,34,66,64,33,47,50,51,46,46,69,72,47,39,61,68,52,35,53,55,39,27,74,72,64,77,34,69,67,60,19,51,53,51,46,53,52,51,53,51,53,51,49,53,40,31,51,66,43,86,58,94,51,51,64,58,41,52,51,52,54,50,51,51,52,53,49,51,54,60,64,46,48,60,52,57,52,49,52,52,50,53,53,52,62,70,72,65,78,84,83,83,86,82,83,90,84,81,87,84,89,82,86,87,90,83,88,88,86,84,88,87,85,86,84,87,84,90,84,91,82,86,81,86,85,88,87,88,84,81,86,83,83,76,90,82,76,80,77,82,71,73,80,66,63,60,56,59,52,49,54,52,50,51,50,51,52,52,51,52,49,54,51,52,52,52,39,35,74,70,64,78,42,82,88,67,83,86,51,55,68,59,39,54,71,75,51,52,84,81,110

Secondary structure (DSSP, 8-state):
--HHHHHHHHHTT-HHHHHHHHHHHHHHHHHHHHHHH--HHHHHHHHHHHHHHHHHHHHH--SS-HHHHHHHHHHHHHHHHHHHHHHHHHHHHHHHHHHS------------------------------------------------------TTHHHHHHHHHHHHHHHHHHHHHHHHHTTSS----SSHHHHHHHTGGG-

Mean predicted aligned error: 21.64 Å

Sequence (203 aa):
MDSLQLLHGLKARDDEAFRMMVLTYGRPVYERLLARSGNKELAKEALKTALIDMYSTVSAADSSDPLEALLYRRAERVQEEMLCKPCEQMFFNAFQATSVSGEKLIPVQKAAAFEPGVPADHDAAVPAPEPAGEDAPAPSRPPTASQDALPKRCLRTGVAAAFLSAGILCMLWVIAGLLMDMGLIPSFDLGYSWFNLHIAPWF